Protein AF-A0ABD3V944-F1 (afdb_monomer)

Mean predicted aligned error: 16.64 Å

Solvent-accessible surface area (backbone atoms only — not comparable to full-atom values): 12697 Å² total; per-residue (Å²): 130,60,69,63,45,40,42,60,62,75,60,42,71,74,67,47,89,58,61,65,61,51,53,53,46,64,73,65,48,50,100,77,58,81,69,83,45,58,26,68,63,49,49,52,43,53,53,51,50,50,54,54,48,59,72,56,72,39,71,69,45,43,70,73,41,52,90,48,34,65,61,51,51,50,54,56,56,74,70,28,63,69,61,49,52,46,52,53,72,51,47,86,71,76,90,37,68,71,57,48,54,52,55,50,51,52,49,54,52,50,51,51,56,51,46,54,54,49,51,55,51,53,52,52,53,50,51,51,53,52,52,52,52,52,53,51,52,51,52,50,53,52,49,54,54,50,53,55,52,52,52,52,51,53,53,53,48,56,54,48,56,51,49,52,57,51,55,59,63,67,59,76,79,64,82,88,82,94,75,67,69,67,61,55,57,56,52,55,54,56,56,54,52,56,60,50,58,58,52,54,59,56,50,56,58,52,56,57,57,56,57,61,58,55,60,66,73,78,108

Secondary structure (DSSP, 8-state):
--TTTB--HHHHHHH-S-HHHHHHHHHH--TT--PPPB-HHHHHHHHHHHHHHHHH--HHHHHHHGGGHHHHHHHHHHT-HHHHHHHHHHS---S-HHHHHHHHHHHHHHHHHHHHHHHHHHHHHHHHHHHHHHHHHHHHHHHHHHHHHHHHHHHHHHHHHHHHHHHHHTTSS-----SSHHHHHHHHHHHHHHHHHHHHHHHHHHHHHHHHHHHTT--

Organism: Sinanodonta woodiana (NCBI:txid1069815)

pLDDT: mean 76.9, std 17.62, range [41.31, 96.5]

Foldseek 3Di:
DCPLFFDDLVVCCPDPPDVVVSVVLVVVQPPVSPDTDTHNLNVVLVVVLVVLLVVLLDPVLCVVCPVCSLVVSLVVQLPDPVSVVSLCVSDVPPPDPVVVVVSSVVVSVVSNVVSVVVVVVSVVVVVVVVVVVVVVVVVVVVVVVVVVVVVVVVVVVVVVVVVVVVVVVVPVPDDDDDPPPVVVVVVVVVVVVVVVVVVVVVVVVVVVVVVVVVVVVPD

Structure (mmCIF, N/CA/C/O backbone):
data_AF-A0ABD3V944-F1
#
_entry.id   AF-A0ABD3V944-F1
#
loop_
_atom_site.group_PDB
_atom_site.id
_atom_site.type_symbol
_atom_site.label_atom_id
_atom_site.label_alt_id
_atom_site.label_comp_id
_atom_site.label_asym_id
_atom_site.label_entity_id
_atom_site.label_seq_id
_atom_site.pdbx_PDB_ins_code
_atom_site.Cartn_x
_atom_site.Cartn_y
_atom_site.Cartn_z
_atom_site.occupancy
_atom_site.B_iso_or_equiv
_atom_site.auth_seq_id
_atom_site.auth_comp_id
_atom_site.auth_asym_id
_atom_site.auth_atom_id
_atom_site.pdbx_PDB_model_num
ATOM 1 N N . MET A 1 1 ? 14.482 6.643 -19.918 1.00 55.06 1 MET A N 1
ATOM 2 C CA . MET A 1 1 ? 14.605 6.202 -18.495 1.00 55.06 1 MET A CA 1
ATOM 3 C C . MET A 1 1 ? 13.283 5.657 -17.968 1.00 55.06 1 MET A C 1
ATOM 5 O O . MET A 1 1 ? 13.299 4.629 -17.311 1.00 55.06 1 MET A O 1
ATOM 9 N N . LEU A 1 2 ? 12.153 6.319 -18.248 1.00 62.22 2 LEU A N 1
ATOM 10 C CA . LEU A 1 2 ? 10.817 5.808 -17.911 1.00 62.22 2 LEU A CA 1
ATOM 11 C C . LEU A 1 2 ? 10.268 4.812 -18.945 1.00 62.22 2 LEU A C 1
ATOM 13 O O . LEU A 1 2 ? 9.248 4.190 -18.691 1.00 62.22 2 LEU A O 1
ATOM 17 N N . ASP A 1 3 ? 10.947 4.632 -20.076 1.00 65.25 3 ASP A N 1
ATOM 18 C CA . ASP A 1 3 ? 10.483 3.818 -21.211 1.00 65.25 3 ASP A CA 1
ATOM 19 C C . ASP A 1 3 ? 10.468 2.307 -20.905 1.00 65.25 3 ASP A C 1
ATOM 21 O O . ASP A 1 3 ? 9.811 1.534 -21.589 1.00 65.25 3 ASP A O 1
ATOM 25 N N . THR A 1 4 ? 11.167 1.867 -19.852 1.00 70.88 4 THR A N 1
ATOM 26 C CA . THR A 1 4 ? 11.075 0.492 -19.320 1.00 70.88 4 THR A CA 1
ATOM 27 C C . THR A 1 4 ? 9.914 0.316 -18.335 1.00 70.88 4 THR A C 1
ATOM 29 O O . THR A 1 4 ? 9.448 -0.800 -18.087 1.00 70.88 4 THR A O 1
ATOM 32 N N . LEU A 1 5 ? 9.448 1.424 -17.758 1.00 76.50 5 LEU A N 1
ATOM 33 C CA . LEU A 1 5 ? 8.341 1.496 -16.809 1.00 76.50 5 LEU A CA 1
ATOM 34 C C . LEU A 1 5 ? 7.009 1.666 -17.531 1.00 76.50 5 LEU A C 1
ATOM 36 O O . LEU A 1 5 ? 6.031 1.046 -17.132 1.00 76.50 5 LEU A O 1
ATOM 40 N N . ILE A 1 6 ? 6.983 2.508 -18.561 1.00 82.38 6 ILE A N 1
ATOM 41 C CA . ILE A 1 6 ? 5.808 2.885 -19.341 1.00 82.38 6 ILE A CA 1
ATOM 42 C C . ILE A 1 6 ? 5.865 2.161 -20.679 1.00 82.38 6 ILE A C 1
ATOM 44 O O . ILE A 1 6 ? 6.866 2.246 -21.382 1.00 82.38 6 ILE A O 1
ATOM 48 N N . GLN A 1 7 ? 4.779 1.489 -21.043 1.00 81.50 7 GLN A N 1
ATOM 49 C CA . GLN A 1 7 ? 4.636 0.841 -22.344 1.00 81.50 7 GLN A CA 1
ATOM 50 C C . GLN A 1 7 ? 3.365 1.322 -23.034 1.00 81.50 7 GLN A C 1
ATOM 52 O O . GLN A 1 7 ? 2.404 1.736 -22.380 1.00 81.50 7 GLN A O 1
ATOM 57 N N . HIS A 1 8 ? 3.365 1.295 -24.366 1.00 81.69 8 HIS A N 1
ATOM 58 C CA . HIS A 1 8 ? 2.176 1.637 -25.130 1.00 81.69 8 HIS A CA 1
ATOM 59 C C . HIS A 1 8 ? 1.097 0.565 -24.956 1.00 81.69 8 HIS A C 1
ATOM 61 O O . HIS A 1 8 ? 1.375 -0.632 -24.896 1.00 81.69 8 HIS A O 1
ATOM 67 N N . GLU A 1 9 ? -0.157 1.012 -24.890 1.00 81.25 9 GLU A N 1
ATOM 68 C CA . GLU A 1 9 ? -1.316 0.132 -24.721 1.00 81.25 9 GLU A CA 1
ATOM 69 C C . GLU A 1 9 ? -1.412 -0.909 -25.846 1.00 81.25 9 GLU A C 1
ATOM 71 O O . GLU A 1 9 ? -1.693 -2.071 -25.569 1.00 81.25 9 GLU A O 1
ATOM 76 N N . SER A 1 10 ? -1.123 -0.514 -27.094 1.00 80.06 10 SER A N 1
ATOM 77 C CA . SER A 1 10 ? -1.105 -1.407 -28.262 1.00 80.06 10 SER A CA 1
ATOM 78 C C . SER A 1 10 ? -0.188 -2.605 -28.051 1.00 80.06 10 SER A C 1
ATOM 80 O O . SER A 1 10 ? -0.585 -3.744 -28.282 1.00 80.06 10 SER A O 1
ATOM 82 N N . ASP A 1 11 ? 1.010 -2.341 -27.541 1.00 80.50 11 ASP A N 1
ATOM 83 C CA . ASP A 1 11 ? 2.054 -3.346 -27.388 1.00 80.50 11 ASP A CA 1
ATOM 84 C C . ASP A 1 11 ? 1.678 -4.308 -26.254 1.00 80.50 11 ASP A C 1
ATOM 86 O O . ASP A 1 11 ? 1.836 -5.524 -26.373 1.00 80.50 11 ASP A O 1
ATOM 90 N N . LEU A 1 12 ? 1.095 -3.784 -25.171 1.00 81.94 12 LEU A N 1
ATOM 91 C CA . LEU A 1 12 ? 0.641 -4.572 -24.025 1.00 81.94 12 LEU A CA 1
ATOM 92 C C . LEU A 1 12 ? -0.609 -5.408 -24.319 1.00 81.94 12 LEU A C 1
ATOM 94 O O . LEU A 1 12 ? -0.733 -6.514 -23.795 1.00 81.94 12 LEU A O 1
ATOM 98 N N . ILE A 1 13 ? -1.534 -4.942 -25.163 1.00 81.31 13 ILE A N 1
ATOM 99 C CA . ILE A 1 13 ? -2.709 -5.744 -25.550 1.00 81.31 13 ILE A CA 1
ATOM 100 C C . ILE A 1 13 ? -2.258 -7.081 -26.150 1.00 81.31 13 ILE A C 1
ATOM 102 O O . ILE A 1 13 ? -2.802 -8.138 -25.812 1.00 81.31 13 ILE A O 1
ATOM 106 N N . GLU A 1 14 ? -1.223 -7.048 -26.984 1.00 79.44 14 GLU A N 1
ATOM 107 C CA . GLU A 1 14 ? -0.685 -8.228 -27.650 1.00 79.44 14 GLU A CA 1
ATOM 108 C C . GLU A 1 14 ? 0.206 -9.044 -26.706 1.00 79.44 14 GLU A C 1
ATOM 110 O O . GLU A 1 14 ? 0.012 -10.255 -26.563 1.00 79.44 14 GLU A O 1
ATOM 115 N N . THR A 1 15 ? 1.106 -8.381 -25.977 1.00 83.06 15 THR A N 1
ATOM 116 C CA . THR A 1 15 ? 2.210 -9.049 -25.264 1.00 83.06 15 THR A CA 1
ATOM 117 C C . THR A 1 15 ? 1.998 -9.281 -23.771 1.00 83.06 15 THR A C 1
ATOM 119 O O . THR A 1 15 ? 2.655 -10.162 -23.226 1.00 83.06 15 THR A O 1
ATOM 122 N N . SER A 1 16 ? 1.077 -8.562 -23.116 1.00 86.25 16 SER A N 1
ATOM 123 C CA . SER A 1 16 ? 0.926 -8.635 -21.656 1.00 86.25 16 SER A CA 1
ATOM 124 C C . SER A 1 16 ? 0.481 -10.019 -21.195 1.00 86.25 16 SER A C 1
ATOM 126 O O . SER A 1 16 ? -0.409 -10.634 -21.802 1.00 86.25 16 SER A O 1
ATOM 128 N N . GLU A 1 17 ? 1.073 -10.466 -20.093 1.00 87.81 17 GLU A N 1
ATOM 129 C CA . GLU A 1 17 ? 0.744 -11.711 -19.404 1.00 87.81 17 GLU A CA 1
ATOM 130 C C . GLU A 1 17 ? -0.607 -11.618 -18.663 1.00 87.81 17 GLU A C 1
ATOM 132 O O . GLU A 1 17 ? -1.327 -12.615 -18.560 1.00 87.81 17 GLU A O 1
ATOM 137 N N . ASP A 1 18 ? -1.012 -10.422 -18.206 1.00 84.44 18 ASP A N 1
ATOM 138 C CA . ASP A 1 18 ? -2.272 -10.196 -17.480 1.00 84.44 18 ASP A CA 1
ATOM 139 C C . ASP A 1 18 ? -3.349 -9.551 -18.370 1.00 84.44 18 ASP A C 1
ATOM 141 O O . ASP A 1 18 ? -3.639 -8.349 -18.332 1.00 84.44 18 ASP A O 1
ATOM 145 N N . LYS A 1 19 ? -4.022 -10.397 -19.158 1.00 85.25 19 LYS A N 1
ATOM 146 C CA . LYS A 1 19 ? -5.124 -9.974 -20.042 1.00 85.25 19 LYS A CA 1
ATOM 147 C C . LYS A 1 19 ? -6.330 -9.394 -19.287 1.00 85.25 19 LYS A C 1
ATOM 149 O O . LYS A 1 19 ? -7.092 -8.609 -19.861 1.00 85.25 19 LYS A O 1
ATOM 154 N N . VAL A 1 20 ? -6.521 -9.746 -18.012 1.00 84.62 20 VAL A N 1
ATOM 155 C CA . VAL A 1 20 ? -7.628 -9.222 -17.194 1.00 84.62 20 VAL A CA 1
ATOM 156 C C . VAL A 1 20 ? -7.363 -7.763 -16.836 1.00 84.62 20 VAL A C 1
ATOM 158 O O . VAL A 1 20 ? -8.250 -6.924 -17.006 1.00 84.62 20 VAL A O 1
ATOM 161 N N . SER A 1 21 ? -6.138 -7.450 -16.409 1.00 82.88 21 SER A N 1
ATOM 162 C CA . SER A 1 21 ? -5.699 -6.074 -16.160 1.00 82.88 21 SER A CA 1
ATOM 163 C C . SER A 1 21 ? -5.866 -5.201 -17.410 1.00 82.88 21 SER A C 1
ATOM 165 O O . SER A 1 21 ? -6.463 -4.125 -17.335 1.00 82.88 21 SER A O 1
ATOM 167 N N . MET A 1 22 ? -5.472 -5.709 -18.585 1.00 84.31 22 MET A N 1
ATOM 168 C CA . MET A 1 22 ? -5.635 -4.993 -19.859 1.00 84.31 22 MET A CA 1
ATOM 169 C C . MET A 1 22 ? -7.098 -4.720 -20.220 1.00 84.31 22 MET A C 1
ATOM 171 O O . MET A 1 22 ? -7.436 -3.614 -20.642 1.00 84.31 22 MET A O 1
ATOM 175 N N . THR A 1 23 ? -7.987 -5.688 -19.994 1.00 83.06 23 THR A N 1
ATOM 176 C CA . THR A 1 23 ? -9.431 -5.506 -20.219 1.00 83.06 23 THR A CA 1
ATOM 177 C C . THR A 1 23 ? -9.998 -4.403 -19.318 1.00 83.06 23 THR A C 1
ATOM 179 O O . THR A 1 23 ? -10.820 -3.588 -19.740 1.00 83.06 23 THR A O 1
ATOM 182 N N . GLU A 1 24 ? -9.546 -4.344 -18.066 1.00 83.06 24 GLU A N 1
ATOM 183 C CA . GLU A 1 24 ? -9.985 -3.330 -17.109 1.00 83.06 24 GLU A CA 1
ATOM 184 C C . GLU A 1 24 ? -9.436 -1.936 -17.446 1.00 83.06 24 GLU A C 1
ATOM 186 O O . GLU A 1 24 ? -10.153 -0.946 -17.270 1.00 83.06 24 GLU A O 1
ATOM 191 N N . ILE A 1 25 ? -8.203 -1.853 -17.963 1.00 82.62 25 ILE A N 1
ATOM 192 C CA . ILE A 1 25 ? -7.636 -0.615 -18.511 1.00 82.62 25 ILE A CA 1
ATOM 193 C C . ILE A 1 25 ? -8.497 -0.142 -19.677 1.00 82.62 25 ILE A C 1
ATOM 195 O O . ILE A 1 25 ? -9.020 0.962 -19.589 1.00 82.62 25 ILE A O 1
ATOM 199 N N . GLN A 1 26 ? -8.753 -0.981 -20.686 1.00 80.75 26 GLN A N 1
ATOM 200 C CA . GLN A 1 26 ? -9.607 -0.632 -21.832 1.00 80.75 26 GLN A CA 1
ATOM 201 C C . GLN A 1 26 ? -10.989 -0.131 -21.396 1.00 80.75 26 GLN A C 1
ATOM 203 O O . GLN A 1 26 ? -11.491 0.863 -21.915 1.00 80.75 26 GLN A O 1
ATOM 208 N N . ARG A 1 27 ? -11.596 -0.778 -20.393 1.00 81.69 27 AR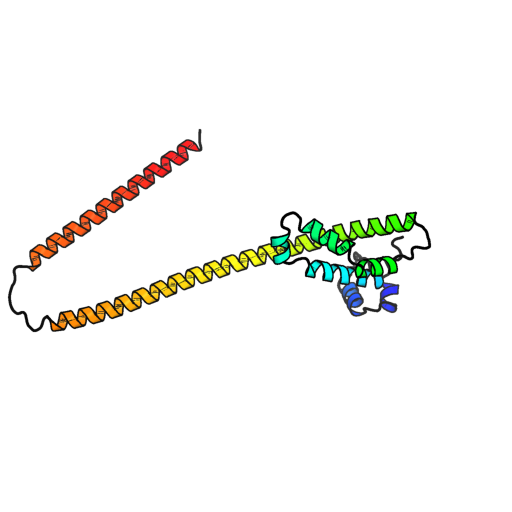G A N 1
ATOM 209 C CA . ARG A 1 27 ? -12.897 -0.368 -19.843 1.00 81.69 27 ARG A CA 1
ATOM 210 C C . ARG A 1 27 ? -12.854 0.999 -19.152 1.00 81.69 27 ARG A C 1
ATOM 212 O O . ARG A 1 27 ? -13.854 1.715 -19.152 1.00 81.69 27 ARG A O 1
ATOM 219 N N . LYS A 1 28 ? -11.741 1.335 -18.495 1.00 82.44 28 LYS A N 1
ATOM 220 C CA . LYS A 1 28 ? -11.558 2.575 -17.717 1.00 82.44 28 LYS A CA 1
ATOM 221 C C . LYS A 1 28 ? -10.883 3.697 -18.504 1.00 82.44 28 LYS A C 1
ATOM 223 O O . LYS A 1 28 ? -10.885 4.840 -18.037 1.00 82.44 28 LYS A O 1
ATOM 228 N N . GLN A 1 29 ? -10.314 3.385 -19.664 1.00 78.94 29 GLN A N 1
ATOM 229 C CA . GLN A 1 29 ? -9.675 4.327 -20.567 1.00 78.94 29 GLN A CA 1
ATOM 230 C C . GLN A 1 29 ? -10.753 5.281 -21.091 1.00 78.94 29 GLN A C 1
ATOM 232 O O . GLN A 1 29 ? -11.591 4.939 -21.922 1.00 78.94 29 GLN A O 1
ATOM 237 N N . ASN A 1 30 ? -10.789 6.497 -20.549 1.00 69.12 30 ASN A N 1
ATOM 238 C CA . ASN A 1 30 ? -11.675 7.534 -21.071 1.00 69.12 30 ASN A CA 1
ATOM 239 C C . ASN A 1 30 ? -11.219 7.951 -22.478 1.00 69.12 30 ASN A C 1
ATOM 241 O O . ASN A 1 30 ? -10.054 7.792 -22.823 1.00 69.12 30 ASN A O 1
ATOM 245 N N . VAL A 1 31 ? -12.092 8.626 -23.235 1.00 69.06 31 VAL A N 1
ATOM 246 C CA . VAL A 1 31 ? -11.820 9.161 -24.594 1.00 69.06 31 VAL A CA 1
ATOM 247 C C . VAL A 1 31 ? -10.530 9.999 -24.688 1.00 69.06 31 VAL A C 1
ATOM 249 O O . VAL A 1 31 ? -9.967 10.167 -25.761 1.00 69.06 31 VAL A O 1
ATOM 252 N N . ARG A 1 32 ? -10.048 10.539 -23.561 1.00 72.44 32 ARG A N 1
ATOM 253 C CA . ARG A 1 32 ? -8.817 11.340 -23.473 1.00 72.44 32 ARG A CA 1
ATOM 254 C C . ARG A 1 32 ? -7.541 10.525 -23.211 1.00 72.44 32 ARG A C 1
ATOM 256 O O . ARG A 1 32 ? -6.497 11.142 -23.043 1.00 72.44 32 ARG A O 1
ATOM 263 N N . SER A 1 33 ? -7.629 9.198 -23.097 1.00 69.50 33 SER A N 1
ATOM 264 C CA . SER A 1 33 ? -6.507 8.290 -22.797 1.00 69.50 33 SER A CA 1
ATOM 265 C C . SER A 1 33 ? -5.647 8.762 -21.620 1.00 69.50 33 SER A C 1
ATOM 267 O O . SER A 1 33 ? -4.426 8.837 -21.693 1.00 69.50 33 SER A O 1
ATOM 269 N N . GLY A 1 34 ? -6.308 9.149 -20.524 1.00 75.00 34 GLY A N 1
ATOM 270 C CA . GLY A 1 34 ? -5.644 9.745 -19.362 1.00 75.00 34 GLY A CA 1
ATOM 271 C C . GLY A 1 34 ? -4.932 8.748 -18.443 1.00 75.00 34 GLY A C 1
ATOM 272 O O . GLY A 1 34 ? -4.316 9.186 -17.473 1.00 75.00 34 GLY A O 1
ATOM 273 N N . LEU A 1 35 ? -5.039 7.438 -18.694 1.00 79.69 35 LEU A N 1
ATOM 274 C CA . LEU A 1 35 ? -4.300 6.427 -17.940 1.00 79.69 35 LEU A CA 1
ATOM 275 C C . LEU A 1 35 ? -3.051 6.026 -18.717 1.00 79.69 35 LEU A C 1
ATOM 277 O O . LEU A 1 35 ? -3.076 5.846 -19.933 1.00 79.69 35 LEU A O 1
ATOM 281 N N . CYS A 1 36 ? -1.962 5.875 -17.978 1.00 81.88 36 CYS A N 1
ATOM 282 C CA . CYS A 1 36 ? -0.701 5.381 -18.495 1.00 81.88 36 CYS A CA 1
ATOM 283 C C . CYS A 1 36 ? -0.613 3.875 -18.233 1.00 81.88 36 CYS A C 1
ATOM 285 O O . CYS A 1 36 ? -0.932 3.431 -17.126 1.00 81.88 36 CYS A O 1
ATOM 287 N N . CYS A 1 37 ? -0.180 3.108 -19.231 1.00 85.00 37 CYS A N 1
ATOM 288 C CA . CYS A 1 37 ? 0.097 1.690 -19.051 1.00 85.00 37 CYS A CA 1
ATOM 289 C C . CYS A 1 37 ? 1.542 1.503 -18.583 1.00 85.00 37 CYS A C 1
ATOM 291 O O . CYS A 1 37 ? 2.447 2.231 -18.996 1.00 85.00 37 CYS A O 1
ATOM 293 N N . VAL A 1 38 ? 1.751 0.525 -17.709 1.00 89.12 38 VAL A N 1
ATOM 294 C CA . VAL A 1 38 ? 3.077 0.168 -17.202 1.00 89.12 38 VAL A CA 1
ATOM 295 C C . VAL A 1 38 ? 3.452 -1.229 -17.666 1.00 89.12 38 VAL A C 1
ATOM 297 O O . VAL A 1 38 ? 2.567 -2.030 -17.954 1.00 89.12 38 VAL A O 1
ATOM 300 N N . SER A 1 39 ? 4.747 -1.527 -17.724 1.00 88.94 39 SER A N 1
ATOM 301 C CA . SER A 1 39 ? 5.216 -2.874 -18.056 1.00 88.94 39 SER A CA 1
ATOM 302 C C . SER A 1 39 ? 4.755 -3.908 -17.022 1.00 88.94 39 SER A C 1
ATOM 304 O O . SER A 1 39 ? 4.606 -3.588 -15.839 1.00 88.94 39 SER A O 1
ATOM 306 N N . ASP A 1 40 ? 4.585 -5.167 -17.438 1.00 88.81 40 ASP A N 1
ATOM 307 C CA . ASP A 1 40 ? 4.141 -6.255 -16.547 1.00 88.81 40 ASP A CA 1
ATOM 308 C C . ASP A 1 40 ? 5.054 -6.400 -15.317 1.00 88.81 40 ASP A C 1
ATOM 310 O O . ASP A 1 40 ? 4.589 -6.556 -14.188 1.00 88.81 40 ASP A O 1
ATOM 314 N N . LYS A 1 41 ? 6.371 -6.231 -15.496 1.00 89.94 41 LYS A N 1
ATOM 315 C CA . LYS A 1 41 ? 7.338 -6.223 -14.385 1.00 89.94 41 LYS A CA 1
ATOM 316 C C . LYS A 1 41 ? 7.034 -5.129 -13.360 1.00 89.94 41 LYS A C 1
ATOM 318 O O . LYS A 1 41 ? 7.060 -5.382 -12.155 1.00 89.94 41 LYS A O 1
ATOM 323 N N . ALA A 1 42 ? 6.737 -3.916 -13.828 1.00 90.81 42 ALA A N 1
ATOM 324 C CA . ALA A 1 42 ? 6.365 -2.809 -12.958 1.00 90.81 42 ALA A CA 1
ATOM 325 C C . ALA A 1 42 ? 5.009 -3.056 -12.287 1.00 90.81 42 ALA A C 1
ATOM 327 O O . ALA A 1 42 ? 4.857 -2.804 -11.092 1.00 90.81 42 ALA A O 1
ATOM 328 N N . PHE A 1 43 ? 4.042 -3.603 -13.023 1.00 91.06 43 PHE A N 1
ATOM 329 C CA . PHE A 1 43 ? 2.747 -3.991 -12.480 1.00 91.06 43 PHE A CA 1
ATOM 330 C C . PHE A 1 43 ? 2.885 -5.003 -11.334 1.00 91.06 43 PHE A C 1
ATOM 332 O O . PHE A 1 43 ? 2.349 -4.772 -10.247 1.00 91.06 43 PHE A O 1
ATOM 339 N N . HIS A 1 44 ? 3.667 -6.069 -11.520 1.00 91.75 44 HIS A N 1
ATOM 340 C CA . HIS A 1 44 ? 3.926 -7.061 -10.476 1.00 91.75 44 HIS A CA 1
ATOM 341 C C . HIS A 1 44 ? 4.637 -6.470 -9.258 1.00 91.75 44 HIS A C 1
ATOM 343 O O . HIS A 1 44 ? 4.257 -6.781 -8.127 1.00 91.75 44 HIS A O 1
ATOM 349 N N . PHE A 1 45 ? 5.594 -5.561 -9.469 1.00 94.25 45 PHE A N 1
ATOM 350 C CA . PHE A 1 45 ? 6.214 -4.815 -8.375 1.00 94.25 45 PHE A CA 1
ATOM 351 C C . PHE A 1 45 ? 5.179 -4.034 -7.554 1.00 94.25 45 PHE A C 1
ATOM 353 O O . PHE A 1 45 ? 5.167 -4.130 -6.326 1.00 94.25 45 PHE A O 1
ATOM 360 N N . PHE A 1 46 ? 4.268 -3.300 -8.204 1.00 94.38 46 PHE A N 1
ATOM 361 C CA . PHE A 1 46 ? 3.222 -2.555 -7.496 1.00 94.38 46 PHE A CA 1
ATOM 362 C C . PHE A 1 46 ? 2.222 -3.467 -6.779 1.00 94.38 46 PHE A C 1
ATOM 364 O O . PHE A 1 46 ? 1.776 -3.131 -5.681 1.00 94.38 46 PHE A O 1
ATOM 371 N N . GLN A 1 47 ? 1.889 -4.624 -7.355 1.00 93.81 47 GLN A N 1
ATOM 372 C CA . GLN A 1 47 ? 1.042 -5.613 -6.687 1.00 93.81 47 GLN A CA 1
ATOM 373 C C . GLN A 1 47 ? 1.699 -6.158 -5.416 1.00 93.81 47 GLN A C 1
ATOM 375 O O . GLN A 1 47 ? 1.036 -6.285 -4.385 1.00 93.81 47 GLN A O 1
ATOM 380 N N . GLU A 1 48 ? 2.989 -6.491 -5.465 1.00 95.69 48 GLU A N 1
ATOM 381 C CA . GLU A 1 48 ? 3.694 -6.997 -4.289 1.00 95.69 48 GLU A CA 1
ATOM 382 C C . GLU A 1 48 ? 3.904 -5.896 -3.242 1.00 95.69 48 GLU A C 1
ATOM 384 O O . GLU A 1 48 ? 3.723 -6.139 -2.047 1.00 95.69 48 GLU A O 1
ATOM 389 N N . LEU A 1 49 ? 4.176 -4.661 -3.678 1.00 96.44 49 LEU A N 1
ATOM 390 C CA . LEU A 1 49 ? 4.258 -3.493 -2.802 1.00 96.44 49 LEU A CA 1
ATOM 391 C C . LEU A 1 49 ? 2.949 -3.286 -2.023 1.00 96.44 49 LEU A C 1
ATOM 393 O O . LEU A 1 49 ? 2.989 -3.155 -0.798 1.00 96.44 49 LEU A O 1
ATOM 397 N N . ASP A 1 50 ? 1.795 -3.322 -2.699 1.00 95.75 50 ASP A N 1
ATOM 398 C CA . ASP A 1 50 ? 0.475 -3.203 -2.057 1.00 95.75 50 ASP A CA 1
ATOM 399 C C . ASP A 1 50 ? 0.239 -4.330 -1.041 1.00 95.75 50 ASP A C 1
ATOM 401 O O . ASP A 1 50 ? -0.176 -4.080 0.093 1.00 95.75 50 ASP A O 1
ATOM 405 N N . LYS A 1 51 ? 0.570 -5.580 -1.393 1.00 95.69 51 LYS A N 1
ATOM 406 C CA . LYS A 1 51 ? 0.447 -6.717 -0.465 1.00 95.69 51 LYS A CA 1
ATOM 407 C C . LYS A 1 51 ? 1.298 -6.530 0.788 1.00 95.69 51 LYS A C 1
ATOM 409 O O . LYS A 1 51 ? 0.819 -6.810 1.890 1.00 95.69 51 LYS A O 1
ATOM 414 N N . VAL A 1 52 ? 2.549 -6.093 0.642 1.00 96.50 52 VAL A N 1
ATOM 415 C CA . VAL A 1 52 ? 3.452 -5.852 1.777 1.00 96.50 52 VAL A CA 1
ATOM 416 C C . VAL A 1 52 ? 2.917 -4.718 2.647 1.00 96.50 52 VAL A C 1
ATOM 418 O O . VAL A 1 52 ? 2.820 -4.893 3.862 1.00 96.50 52 VAL A O 1
ATOM 421 N N . ILE A 1 53 ? 2.495 -3.602 2.046 1.00 96.06 53 ILE A N 1
ATOM 422 C CA . ILE A 1 53 ? 1.915 -2.469 2.777 1.00 96.06 53 ILE A CA 1
ATOM 423 C C . ILE A 1 53 ? 0.693 -2.916 3.578 1.00 96.06 53 ILE A C 1
ATOM 425 O O . ILE A 1 53 ? 0.658 -2.718 4.790 1.00 96.06 53 ILE A O 1
ATOM 429 N N . ARG A 1 54 ? -0.272 -3.602 2.957 1.00 94.19 54 ARG A N 1
ATOM 430 C CA . ARG A 1 54 ? -1.500 -4.043 3.642 1.00 94.19 54 ARG A CA 1
ATOM 431 C C . ARG A 1 54 ? -1.247 -5.021 4.785 1.00 94.19 54 ARG A C 1
ATOM 433 O O . ARG A 1 54 ? -1.983 -5.008 5.767 1.00 94.19 54 ARG A O 1
ATOM 440 N N . LYS A 1 55 ? -0.214 -5.864 4.683 1.00 95.81 55 LYS A N 1
ATOM 441 C CA . LYS A 1 55 ? 0.207 -6.751 5.783 1.00 95.81 55 LYS A CA 1
ATOM 442 C C . LYS A 1 55 ? 0.786 -5.976 6.968 1.00 95.81 55 LYS A C 1
ATOM 444 O O . LYS A 1 55 ? 0.712 -6.458 8.096 1.00 95.81 55 LYS A O 1
ATOM 449 N N . LEU A 1 56 ? 1.375 -4.807 6.723 1.00 95.94 56 LEU A N 1
ATOM 450 C CA . LEU A 1 56 ? 1.955 -3.949 7.754 1.00 95.94 56 LEU A CA 1
ATOM 451 C C . LEU A 1 56 ? 0.942 -2.936 8.308 1.00 95.94 56 LEU A C 1
ATOM 453 O O . LEU A 1 56 ? 1.031 -2.579 9.485 1.00 95.94 56 LEU A O 1
ATOM 457 N N . GLU A 1 57 ? -0.034 -2.515 7.501 1.00 95.12 57 GLU A N 1
ATOM 458 C CA . GLU A 1 57 ? -1.109 -1.591 7.870 1.00 95.12 57 GLU A CA 1
ATOM 459 C C . GLU A 1 57 ? -2.183 -2.266 8.740 1.00 95.12 57 GLU A C 1
ATOM 461 O O . GLU A 1 57 ? -3.336 -2.457 8.352 1.00 95.12 57 GLU A O 1
ATOM 466 N N . THR A 1 58 ? -1.796 -2.633 9.961 1.00 94.38 58 THR A N 1
ATOM 467 C CA . THR A 1 58 ? -2.656 -3.305 10.942 1.00 94.38 58 THR A CA 1
ATOM 468 C C . THR A 1 58 ? -2.894 -2.437 12.173 1.00 94.38 58 THR A C 1
ATOM 470 O O . THR A 1 58 ? -2.105 -1.551 12.503 1.00 94.38 58 THR A O 1
ATOM 473 N N . VAL A 1 59 ? -3.995 -2.687 12.886 1.00 91.75 59 VAL A N 1
ATOM 474 C CA . VAL A 1 59 ? -4.324 -1.945 14.117 1.00 91.75 59 VAL A CA 1
ATOM 475 C C . VAL A 1 59 ? -3.285 -2.216 15.203 1.00 91.75 59 VAL A C 1
ATOM 477 O O . VAL A 1 59 ? -2.930 -1.324 15.968 1.00 91.75 59 VAL A O 1
ATOM 480 N N . GLU A 1 60 ? -2.778 -3.441 15.244 1.00 94.44 60 GLU A N 1
ATOM 481 C CA . GLU A 1 60 ? -1.738 -3.903 16.149 1.00 94.44 60 GLU A CA 1
ATOM 482 C C . GLU A 1 60 ? -0.458 -3.084 15.951 1.00 94.44 60 GLU A C 1
ATOM 484 O O . GLU A 1 60 ? 0.071 -2.530 16.914 1.00 94.44 60 GLU A O 1
ATOM 489 N N . ASN A 1 61 ? -0.020 -2.912 14.701 1.00 95.44 61 ASN A N 1
ATOM 490 C CA . ASN A 1 61 ? 1.167 -2.121 14.384 1.00 95.44 61 ASN A CA 1
ATOM 491 C C . ASN A 1 61 ? 0.948 -0.623 14.641 1.00 95.44 61 ASN A C 1
ATOM 493 O O . ASN A 1 61 ? 1.851 0.045 15.142 1.00 95.44 61 ASN A O 1
ATOM 497 N N . VAL A 1 62 ? -0.249 -0.085 14.375 1.00 93.44 62 VAL A N 1
ATOM 498 C CA . VAL A 1 62 ? -0.583 1.305 14.742 1.00 93.44 62 VAL A CA 1
ATOM 499 C C . VAL A 1 62 ? -0.449 1.518 16.249 1.00 93.44 62 VAL A C 1
ATOM 501 O O . VAL A 1 62 ? 0.120 2.518 16.679 1.00 93.44 62 VAL A O 1
ATOM 504 N N . ASN A 1 63 ? -0.953 0.583 17.054 1.00 92.81 63 ASN A N 1
ATOM 505 C CA . ASN A 1 63 ? -0.878 0.673 18.510 1.00 92.81 63 ASN A CA 1
ATOM 506 C C . ASN A 1 63 ? 0.559 0.521 19.028 1.00 92.81 63 ASN A C 1
ATOM 508 O O . ASN A 1 63 ? 0.918 1.176 20.003 1.00 92.81 63 ASN A O 1
ATOM 512 N N . LEU A 1 64 ? 1.369 -0.323 18.381 1.00 96.31 64 LEU A N 1
ATOM 513 C CA . LEU A 1 64 ? 2.751 -0.583 18.779 1.00 96.31 64 LEU A CA 1
ATOM 514 C C . LEU A 1 64 ? 3.695 0.576 18.428 1.00 96.31 64 LEU A C 1
ATOM 516 O O . LEU A 1 64 ? 4.495 0.990 19.261 1.00 96.31 64 LEU A O 1
ATOM 520 N N . TYR A 1 65 ? 3.604 1.103 17.204 1.00 95.00 65 TYR A N 1
ATOM 521 C CA . TYR A 1 65 ? 4.552 2.095 16.682 1.00 95.00 65 TYR A CA 1
ATOM 522 C C . TYR A 1 65 ? 4.048 3.540 16.777 1.00 95.00 65 TYR A C 1
ATOM 524 O O . TYR A 1 65 ? 4.848 4.476 16.740 1.00 95.00 65 TYR A O 1
ATOM 532 N N . GLY A 1 66 ? 2.736 3.753 16.917 1.00 91.81 66 GLY A N 1
ATOM 533 C CA . GLY A 1 66 ? 2.136 5.066 17.142 1.00 91.81 66 GLY A CA 1
ATOM 534 C C . GLY A 1 66 ? 2.587 6.118 16.125 1.00 91.81 66 GLY A C 1
ATOM 535 O O . GLY A 1 66 ? 2.250 6.050 14.945 1.00 91.81 66 GLY A O 1
ATOM 536 N N . LYS A 1 67 ? 3.355 7.112 16.591 1.00 92.25 67 LYS A N 1
ATOM 537 C CA . LYS A 1 67 ? 3.872 8.205 15.748 1.00 92.25 67 LYS A CA 1
ATOM 538 C C . LYS A 1 67 ? 4.911 7.737 14.723 1.00 92.25 67 LYS A C 1
ATOM 540 O O . LYS A 1 67 ? 4.983 8.323 13.652 1.00 92.25 67 LYS A O 1
ATOM 545 N N . SER A 1 68 ? 5.658 6.677 15.025 1.00 94.75 68 SER A N 1
ATOM 546 C CA . SER A 1 68 ? 6.702 6.111 14.158 1.00 94.75 68 SER A CA 1
ATOM 547 C C . SER A 1 68 ? 6.170 5.036 13.207 1.00 94.75 68 SER A C 1
ATOM 549 O O . SER A 1 68 ? 6.943 4.319 12.580 1.00 94.75 68 SER A O 1
ATOM 551 N N . PHE A 1 69 ? 4.848 4.890 13.097 1.00 93.19 69 PHE A N 1
ATOM 552 C CA . PHE A 1 69 ? 4.214 3.875 12.257 1.00 93.19 69 PHE A CA 1
ATOM 553 C C . PHE A 1 69 ? 4.581 4.012 10.771 1.00 93.19 69 PHE A C 1
ATOM 555 O O . PHE A 1 69 ? 4.858 3.012 10.113 1.00 93.19 69 PHE A O 1
ATOM 562 N N . TYR A 1 70 ? 4.644 5.243 10.259 1.00 93.00 70 TYR A N 1
ATOM 563 C CA . TYR A 1 70 ? 5.028 5.505 8.870 1.00 93.00 70 TYR A CA 1
ATOM 564 C C . TYR A 1 70 ? 6.486 5.107 8.593 1.00 93.00 70 TYR A C 1
ATOM 566 O O . TYR A 1 70 ? 6.770 4.401 7.624 1.00 93.00 70 TYR A O 1
ATOM 574 N N . ASP A 1 71 ? 7.401 5.501 9.481 1.00 94.25 71 ASP A N 1
ATOM 575 C CA . ASP A 1 71 ? 8.829 5.186 9.365 1.00 94.25 71 ASP A CA 1
ATOM 576 C C . ASP A 1 71 ? 9.075 3.679 9.488 1.00 94.25 71 ASP A C 1
ATOM 578 O O . ASP A 1 71 ? 9.893 3.114 8.760 1.00 94.25 71 ASP A O 1
ATOM 582 N N . PHE A 1 72 ? 8.318 3.007 10.363 1.00 95.50 72 PHE A N 1
ATOM 583 C CA . PHE A 1 72 ? 8.325 1.554 10.495 1.00 95.50 72 PHE A CA 1
ATOM 584 C C . PHE A 1 72 ? 7.958 0.870 9.174 1.00 95.50 72 PHE A C 1
ATOM 586 O O . PHE A 1 72 ? 8.712 0.013 8.709 1.00 95.50 72 PHE A O 1
ATOM 593 N N . ILE A 1 73 ? 6.838 1.251 8.548 1.00 95.94 73 ILE A N 1
ATOM 594 C CA . ILE A 1 73 ? 6.408 0.640 7.283 1.00 95.94 73 ILE A CA 1
ATOM 595 C C . ILE A 1 73 ? 7.431 0.919 6.182 1.00 95.94 73 ILE A C 1
ATOM 597 O O . ILE A 1 73 ? 7.847 -0.009 5.489 1.00 95.94 73 ILE A O 1
ATOM 601 N N . THR A 1 74 ? 7.884 2.168 6.064 1.00 95.12 74 THR A N 1
ATOM 602 C CA . THR A 1 74 ? 8.879 2.574 5.063 1.00 95.12 74 THR A CA 1
ATOM 603 C C . THR A 1 74 ? 10.146 1.731 5.190 1.00 95.12 74 THR A C 1
ATOM 605 O O . THR A 1 74 ? 10.578 1.108 4.222 1.00 95.12 74 THR A O 1
ATOM 608 N N . SER A 1 75 ? 10.684 1.611 6.405 1.00 95.06 75 SER A N 1
ATOM 609 C CA . SER A 1 75 ? 11.885 0.814 6.677 1.00 95.06 75 SER A CA 1
ATOM 610 C C . SER A 1 75 ? 11.689 -0.660 6.317 1.00 95.06 75 SER A C 1
ATOM 612 O O . SER A 1 75 ? 12.567 -1.278 5.720 1.00 95.06 75 SER A O 1
ATOM 614 N N . ARG A 1 76 ? 10.523 -1.240 6.630 1.00 95.81 76 ARG A N 1
ATOM 615 C CA . ARG A 1 76 ? 10.211 -2.637 6.288 1.00 95.81 76 ARG A CA 1
ATOM 616 C C . ARG A 1 76 ? 10.094 -2.879 4.787 1.00 95.81 76 ARG A C 1
ATOM 618 O O . ARG A 1 76 ? 10.454 -3.962 4.341 1.00 95.81 76 ARG A O 1
ATOM 625 N N . ILE A 1 77 ? 9.615 -1.901 4.023 1.00 95.94 77 ILE A N 1
ATOM 626 C CA . ILE A 1 77 ? 9.521 -1.992 2.561 1.00 95.94 77 ILE A CA 1
ATOM 627 C C . ILE A 1 77 ? 10.902 -1.861 1.916 1.00 95.94 77 ILE A C 1
ATOM 629 O O . ILE A 1 77 ? 11.230 -2.640 1.025 1.00 95.94 77 ILE A O 1
ATOM 633 N N . LEU A 1 78 ? 11.722 -0.907 2.364 1.00 93.81 78 LEU A N 1
ATOM 634 C CA . LEU A 1 78 ? 13.060 -0.687 1.802 1.00 93.81 78 LEU A CA 1
ATOM 635 C C . LEU A 1 78 ? 14.013 -1.858 2.094 1.00 93.81 78 LEU A C 1
ATOM 637 O O . LEU A 1 78 ? 14.823 -2.227 1.246 1.00 93.81 78 LEU A O 1
ATOM 641 N N . LEU A 1 79 ? 13.855 -2.507 3.250 1.00 95.12 79 LEU A N 1
ATOM 642 C CA . LEU A 1 79 ? 14.601 -3.715 3.619 1.00 95.12 79 LEU A CA 1
ATOM 643 C C . LEU A 1 79 ? 14.018 -5.011 3.025 1.00 95.12 79 LEU A C 1
ATOM 645 O O . LEU A 1 79 ? 14.535 -6.091 3.297 1.00 95.12 79 LEU A O 1
ATOM 649 N N . ASN A 1 80 ? 12.936 -4.945 2.243 1.00 96.19 80 ASN A N 1
ATOM 650 C CA . ASN A 1 80 ? 12.324 -6.135 1.661 1.00 96.19 80 ASN A CA 1
ATOM 651 C C . ASN A 1 80 ? 13.118 -6.616 0.435 1.00 96.19 80 ASN A C 1
ATOM 653 O O . ASN A 1 80 ? 13.081 -5.997 -0.630 1.00 96.19 80 ASN A O 1
ATOM 657 N N . GLU A 1 81 ? 13.803 -7.750 0.584 1.00 93.56 81 GLU A N 1
ATOM 658 C CA . GLU A 1 81 ? 14.644 -8.352 -0.458 1.00 93.56 81 GLU A CA 1
ATOM 659 C C . GLU A 1 81 ? 13.874 -8.684 -1.741 1.00 93.56 81 GLU A C 1
ATOM 661 O O . GLU A 1 81 ? 14.356 -8.385 -2.830 1.00 93.56 81 GLU A O 1
ATOM 666 N N . ALA A 1 82 ? 12.654 -9.218 -1.635 1.00 93.19 82 ALA A N 1
ATOM 667 C CA . ALA A 1 82 ? 11.845 -9.565 -2.804 1.00 93.19 82 ALA A CA 1
ATOM 668 C C . ALA A 1 82 ? 11.465 -8.318 -3.622 1.00 93.19 82 ALA A C 1
ATOM 670 O O . ALA A 1 82 ? 11.593 -8.311 -4.846 1.00 93.19 82 ALA A O 1
ATOM 671 N N . LEU A 1 83 ? 11.071 -7.229 -2.953 1.00 94.31 83 LEU A N 1
ATOM 672 C CA . LEU A 1 83 ? 10.797 -5.948 -3.615 1.00 94.31 83 LEU A CA 1
ATOM 673 C C . LEU A 1 83 ? 12.067 -5.296 -4.170 1.00 94.31 83 LEU A C 1
ATOM 675 O O . LEU A 1 83 ? 12.002 -4.573 -5.162 1.00 94.31 83 LEU A O 1
ATOM 679 N N . ASN A 1 84 ? 13.222 -5.487 -3.527 1.00 91.88 84 ASN A N 1
ATOM 680 C CA . ASN A 1 84 ? 14.513 -5.047 -4.063 1.00 91.88 84 ASN A CA 1
ATOM 681 C C . ASN A 1 84 ? 14.838 -5.798 -5.358 1.00 91.88 84 ASN A C 1
ATOM 683 O O . ASN A 1 84 ? 15.123 -5.164 -6.369 1.00 91.88 84 ASN A O 1
ATOM 687 N N . GLN A 1 85 ? 14.690 -7.120 -5.357 1.00 90.81 85 GLN A N 1
ATOM 688 C CA . GLN A 1 85 ? 14.955 -7.956 -6.521 1.00 90.81 85 GLN A CA 1
ATOM 689 C C . GLN A 1 85 ? 14.022 -7.634 -7.696 1.00 90.81 85 GLN A C 1
ATOM 691 O O . GLN A 1 85 ? 14.498 -7.457 -8.815 1.00 90.81 85 GLN A O 1
ATOM 696 N N . GLN A 1 86 ? 12.712 -7.504 -7.458 1.00 91.69 86 GLN A N 1
ATOM 697 C CA . GLN A 1 86 ? 11.754 -7.123 -8.505 1.00 91.69 86 GLN A CA 1
ATOM 698 C C . GLN A 1 86 ? 12.061 -5.738 -9.080 1.00 91.69 86 GLN A C 1
ATOM 700 O O . GLN A 1 86 ? 12.011 -5.548 -10.292 1.00 91.69 86 GLN A O 1
ATOM 705 N N . TRP A 1 87 ? 12.434 -4.778 -8.229 1.00 91.38 87 TRP A N 1
ATOM 706 C CA . TRP A 1 87 ? 12.816 -3.442 -8.681 1.00 91.38 87 TRP A CA 1
ATOM 707 C C . TRP A 1 87 ? 14.047 -3.472 -9.594 1.00 91.38 87 TRP A C 1
ATOM 709 O O . TRP A 1 87 ? 14.033 -2.882 -10.674 1.00 91.38 87 TRP A O 1
ATOM 719 N N . SER A 1 88 ? 15.080 -4.226 -9.215 1.00 87.75 88 SER A N 1
ATOM 720 C CA . SER A 1 88 ? 16.278 -4.419 -10.040 1.00 87.75 88 SER A CA 1
ATOM 721 C C . SER A 1 88 ? 15.990 -5.123 -11.371 1.00 87.75 88 SER A C 1
ATOM 723 O O . SER A 1 88 ? 16.734 -4.943 -12.323 1.00 87.75 88 SER A O 1
ATOM 725 N N . GLN A 1 89 ? 14.912 -5.902 -11.486 1.00 87.56 89 GLN A N 1
ATOM 726 C CA . GLN A 1 89 ? 14.525 -6.539 -12.754 1.00 87.56 89 GLN A CA 1
ATOM 727 C C . GLN A 1 89 ? 13.820 -5.588 -13.734 1.00 87.56 89 GLN A C 1
ATOM 729 O O . GLN A 1 89 ? 13.737 -5.902 -14.929 1.00 87.56 89 GLN A O 1
ATOM 734 N N . ILE A 1 90 ? 13.288 -4.460 -13.243 1.00 88.38 90 ILE A N 1
ATOM 735 C CA . ILE A 1 90 ? 12.655 -3.413 -14.063 1.00 88.38 90 ILE A CA 1
ATOM 736 C C . ILE A 1 90 ? 13.722 -2.558 -14.757 1.00 88.38 90 ILE A C 1
ATOM 738 O O . ILE A 1 90 ? 13.537 -2.149 -15.903 1.00 88.38 90 ILE A O 1
ATOM 742 N N . PHE A 1 91 ? 14.843 -2.305 -14.079 1.00 82.88 91 PHE A N 1
ATOM 743 C CA . PHE A 1 91 ? 15.933 -1.483 -14.593 1.00 82.88 91 PHE A CA 1
ATOM 744 C C . PHE A 1 91 ? 17.182 -2.325 -14.794 1.00 82.88 91 PHE A C 1
ATOM 746 O O . PHE A 1 91 ? 17.815 -2.741 -13.830 1.00 82.88 91 PHE A O 1
ATOM 753 N N . THR A 1 92 ? 17.586 -2.519 -16.046 1.00 70.31 92 THR A N 1
ATOM 754 C CA . THR A 1 92 ? 18.890 -3.106 -16.351 1.00 70.31 92 THR A CA 1
ATOM 755 C C . THR A 1 92 ? 19.964 -2.083 -15.985 1.00 70.31 92 THR A C 1
ATOM 757 O O . THR A 1 92 ? 20.210 -1.127 -16.716 1.00 70.31 92 THR A O 1
ATOM 760 N N . THR A 1 93 ? 20.559 -2.221 -14.804 1.00 63.00 93 THR A N 1
ATOM 761 C CA . THR A 1 93 ? 21.708 -1.415 -14.388 1.00 63.00 93 THR A CA 1
ATOM 762 C C . THR A 1 93 ? 22.953 -1.979 -15.062 1.00 63.00 93 THR A C 1
ATOM 764 O O . THR A 1 93 ? 23.666 -2.779 -14.467 1.00 63.00 93 THR A O 1
ATOM 767 N N . GLU A 1 94 ? 23.187 -1.625 -16.324 1.00 59.34 94 GLU A N 1
ATOM 768 C CA . GLU A 1 94 ? 24.465 -1.900 -16.988 1.00 59.34 94 GLU A CA 1
ATOM 769 C C . GLU A 1 94 ? 25.560 -1.085 -16.285 1.00 59.34 94 GLU A C 1
ATOM 771 O O . GLU A 1 94 ? 25.654 0.115 -16.523 1.00 59.34 94 GLU A O 1
ATOM 776 N N . ASP A 1 95 ? 26.286 -1.709 -15.345 1.00 60.66 95 ASP A N 1
ATOM 777 C CA . ASP A 1 95 ? 27.539 -1.299 -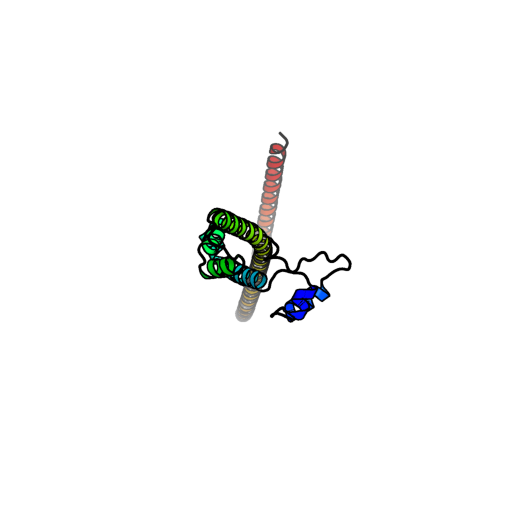14.668 1.00 60.66 95 ASP A CA 1
ATOM 778 C C . ASP A 1 95 ? 27.770 0.203 -14.397 1.00 60.66 95 ASP A C 1
ATOM 780 O O . ASP A 1 95 ? 28.899 0.686 -14.3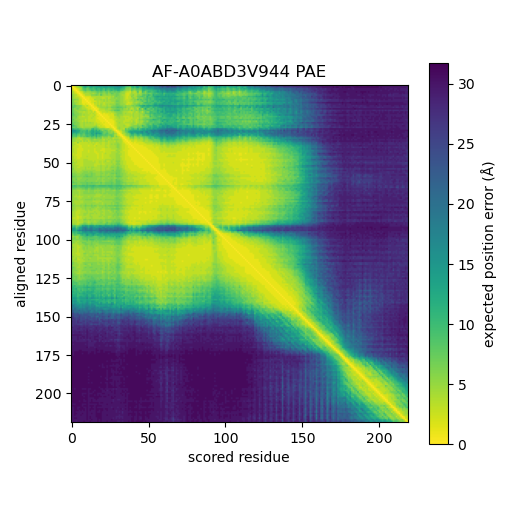10 1.00 60.66 95 ASP A O 1
ATOM 784 N N . ASN A 1 96 ? 26.699 0.973 -14.230 1.00 77.88 96 ASN A N 1
ATOM 785 C CA . ASN A 1 96 ? 26.751 2.409 -14.030 1.00 77.88 96 ASN A CA 1
ATOM 786 C C . ASN A 1 96 ? 26.272 2.727 -12.614 1.00 77.88 96 ASN A C 1
ATOM 788 O O . ASN A 1 96 ? 25.075 2.793 -12.326 1.00 77.88 96 ASN A O 1
ATOM 792 N N . GLU A 1 97 ? 27.234 2.935 -11.718 1.00 78.50 97 GLU A N 1
ATOM 793 C CA . GLU A 1 97 ? 26.990 3.243 -10.308 1.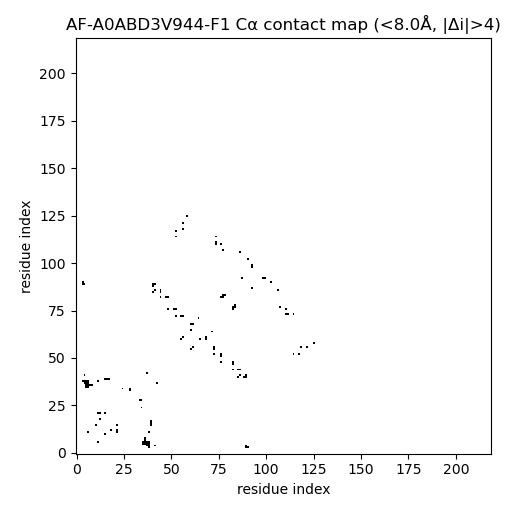00 78.50 97 GLU A CA 1
ATOM 794 C C . GLU A 1 97 ? 26.135 4.510 -10.133 1.00 78.50 97 GLU A C 1
ATOM 796 O O . GLU A 1 97 ? 25.222 4.549 -9.306 1.00 78.50 97 GLU A O 1
ATOM 801 N N . TYR A 1 98 ? 26.347 5.525 -10.977 1.00 78.19 98 TYR A N 1
ATOM 802 C CA . TYR A 1 98 ? 25.547 6.750 -10.962 1.00 78.19 98 TYR A CA 1
ATOM 803 C C . TYR A 1 98 ? 24.081 6.472 -11.321 1.00 78.19 98 TYR A C 1
ATOM 805 O O . TYR A 1 98 ? 23.164 7.012 -10.698 1.00 78.19 98 TYR A O 1
ATOM 813 N N . PHE A 1 99 ? 23.846 5.588 -12.292 1.00 79.81 99 PHE A N 1
ATOM 814 C CA . PHE A 1 99 ? 22.504 5.147 -12.661 1.00 79.81 99 PHE A CA 1
ATOM 815 C C . PHE A 1 99 ? 21.834 4.357 -11.527 1.00 79.81 99 PHE A C 1
ATOM 817 O O . PHE A 1 99 ? 20.676 4.625 -11.202 1.00 79.81 99 PHE A O 1
ATOM 824 N N . ALA A 1 100 ? 22.567 3.462 -10.859 1.00 82.00 100 ALA A N 1
ATOM 825 C CA . ALA A 1 100 ? 22.054 2.694 -9.725 1.00 82.00 100 ALA A CA 1
ATOM 826 C C . ALA A 1 100 ? 21.587 3.596 -8.564 1.00 82.00 100 ALA A C 1
ATOM 828 O O . ALA A 1 100 ? 20.514 3.369 -7.999 1.00 82.00 100 ALA A O 1
ATOM 829 N N . VAL A 1 101 ? 22.329 4.667 -8.253 1.00 86.31 101 VAL A N 1
ATOM 830 C CA . VAL A 1 101 ? 21.944 5.642 -7.214 1.00 86.31 101 VAL A CA 1
ATOM 831 C C . VAL A 1 101 ? 20.621 6.337 -7.548 1.00 86.31 101 VAL A C 1
ATOM 833 O O . VAL A 1 101 ? 19.767 6.492 -6.672 1.00 86.31 101 VAL A O 1
ATOM 836 N N . HIS A 1 102 ? 20.416 6.749 -8.800 1.00 87.06 102 HIS A N 1
ATOM 837 C CA . HIS A 1 102 ? 19.163 7.396 -9.214 1.00 87.06 102 HIS A CA 1
ATOM 838 C C . HIS A 1 102 ? 17.980 6.433 -9.219 1.00 87.06 102 HIS A C 1
ATOM 840 O O . HIS A 1 102 ? 16.899 6.796 -8.763 1.00 87.06 102 HIS A O 1
ATOM 846 N N . VAL A 1 103 ? 18.188 5.193 -9.664 1.00 87.19 103 VAL A N 1
ATOM 847 C CA . VAL A 1 103 ? 17.166 4.137 -9.627 1.00 87.19 103 VAL A CA 1
ATOM 848 C C . VAL A 1 103 ? 16.769 3.800 -8.186 1.00 87.19 103 VAL A C 1
ATOM 850 O O . VAL A 1 103 ? 15.587 3.588 -7.908 1.00 87.19 103 VAL A O 1
ATOM 853 N N . HIS A 1 104 ? 17.722 3.800 -7.251 1.00 87.81 104 HIS A N 1
ATOM 854 C CA . HIS A 1 104 ? 17.433 3.622 -5.828 1.00 87.81 104 HIS A CA 1
ATOM 855 C C . HIS A 1 104 ? 16.610 4.787 -5.261 1.00 87.81 104 HIS A C 1
ATOM 857 O O . HIS A 1 104 ? 15.576 4.562 -4.636 1.00 87.81 104 HIS A O 1
ATOM 863 N N . LYS A 1 105 ? 17.009 6.036 -5.531 1.00 90.75 105 LYS A N 1
ATOM 864 C CA . LYS A 1 105 ? 16.248 7.224 -5.101 1.00 90.75 105 LYS A CA 1
ATOM 865 C C . LYS A 1 105 ? 14.830 7.236 -5.671 1.00 90.75 105 LYS A C 1
ATOM 867 O O . LYS A 1 105 ? 13.877 7.518 -4.951 1.00 90.75 105 LYS A O 1
ATOM 872 N N . LEU A 1 106 ? 14.675 6.863 -6.942 1.00 90.50 106 LEU A N 1
ATOM 873 C CA . LEU A 1 106 ? 13.365 6.740 -7.577 1.00 90.50 106 LEU A CA 1
ATOM 874 C C . LEU A 1 106 ? 12.481 5.721 -6.843 1.00 90.50 106 LEU A C 1
ATOM 876 O O . LEU A 1 106 ? 11.295 5.978 -6.631 1.00 90.50 106 LEU A O 1
ATOM 880 N N . LYS A 1 107 ? 13.053 4.593 -6.405 1.00 91.56 107 LYS A N 1
ATOM 881 C CA . LYS A 1 107 ? 12.332 3.613 -5.58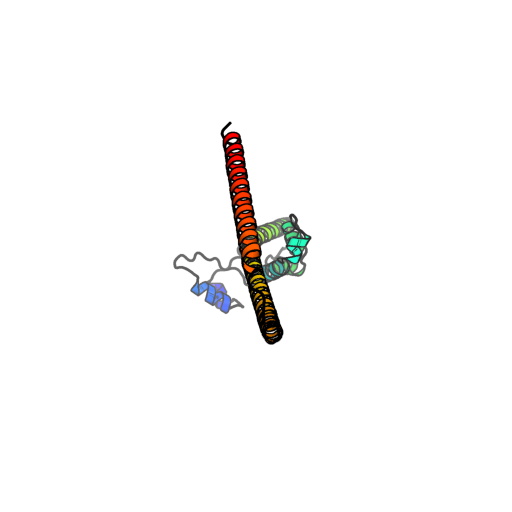7 1.00 91.56 107 LYS A CA 1
ATOM 882 C C . LYS A 1 107 ? 11.838 4.224 -4.282 1.00 91.56 107 LYS A C 1
ATOM 884 O O . LYS A 1 107 ? 10.670 4.053 -3.941 1.00 91.56 107 LYS A O 1
ATOM 889 N N . GLU A 1 108 ? 12.711 4.916 -3.553 1.00 93.88 108 GLU A N 1
ATOM 890 C CA . GLU A 1 108 ? 12.360 5.557 -2.281 1.00 93.88 108 GLU A CA 1
ATOM 891 C C . GLU A 1 108 ? 11.221 6.567 -2.461 1.00 93.88 108 GLU A C 1
ATOM 893 O O . GLU A 1 108 ? 10.257 6.568 -1.690 1.00 93.88 108 GLU A O 1
ATOM 898 N N . GLU A 1 109 ? 11.275 7.377 -3.521 1.00 94.25 109 GLU A N 1
ATOM 899 C CA . GLU A 1 109 ? 10.216 8.331 -3.849 1.00 94.25 109 GLU A CA 1
ATOM 900 C C . GLU A 1 109 ? 8.887 7.647 -4.182 1.00 94.25 109 GLU A C 1
ATOM 902 O O . GLU A 1 109 ? 7.833 8.074 -3.699 1.00 94.25 109 GLU A O 1
ATOM 907 N N . ILE A 1 110 ? 8.918 6.578 -4.982 1.00 92.75 110 ILE A N 1
ATOM 908 C CA . ILE A 1 110 ? 7.723 5.804 -5.337 1.00 92.75 110 ILE A CA 1
ATOM 909 C C . ILE A 1 110 ? 7.109 5.170 -4.094 1.00 92.75 110 ILE A C 1
ATOM 911 O O . ILE A 1 110 ? 5.906 5.316 -3.873 1.00 92.75 110 ILE A O 1
ATOM 915 N N . VAL A 1 111 ? 7.921 4.515 -3.260 1.00 94.69 111 VAL A N 1
ATOM 916 C CA . VAL A 1 111 ? 7.469 3.907 -2.002 1.00 94.69 111 VAL A CA 1
ATOM 917 C C . VAL A 1 111 ? 6.834 4.963 -1.105 1.00 94.69 111 VAL A C 1
ATOM 919 O O . VAL A 1 111 ? 5.733 4.748 -0.606 1.00 94.69 111 VAL A O 1
ATOM 922 N N . SER A 1 112 ? 7.471 6.126 -0.955 1.00 94.25 112 SER A N 1
ATOM 923 C CA . SER A 1 112 ? 6.954 7.226 -0.137 1.00 94.25 112 SER A CA 1
ATOM 924 C C . SER A 1 112 ? 5.597 7.736 -0.642 1.00 94.25 112 SER A C 1
ATOM 926 O O . SER A 1 112 ? 4.629 7.825 0.117 1.00 94.25 112 SER A O 1
ATOM 928 N N . LYS A 1 113 ? 5.469 8.005 -1.950 1.00 94.94 113 LYS A N 1
ATOM 929 C CA . LYS A 1 113 ? 4.205 8.470 -2.549 1.00 94.94 113 LYS A CA 1
ATOM 930 C C . LYS A 1 113 ? 3.099 7.419 -2.445 1.00 94.94 113 LYS A C 1
ATOM 932 O O . LYS A 1 113 ? 1.961 7.760 -2.114 1.00 94.94 113 LYS A O 1
ATOM 937 N N . TYR A 1 114 ? 3.424 6.155 -2.709 1.00 95.00 114 TYR A N 1
ATOM 938 C CA . TYR A 1 114 ? 2.462 5.059 -2.639 1.00 95.00 114 TYR A CA 1
ATOM 939 C C . TYR A 1 114 ? 1.993 4.830 -1.200 1.00 95.00 114 TYR A C 1
ATOM 941 O O . TYR A 1 114 ? 0.792 4.722 -0.948 1.00 95.00 114 TYR A O 1
ATOM 949 N N . LEU A 1 115 ? 2.919 4.831 -0.238 1.00 94.56 115 LEU A N 1
ATOM 950 C CA . LEU A 1 115 ? 2.597 4.675 1.174 1.00 94.56 115 LEU A CA 1
ATOM 951 C C . LEU A 1 115 ? 1.731 5.829 1.679 1.00 94.56 115 LEU A C 1
ATOM 953 O O . LEU A 1 115 ? 0.754 5.588 2.378 1.00 94.56 115 LEU A O 1
ATOM 957 N N . LEU A 1 116 ? 2.011 7.073 1.280 1.00 94.19 116 LEU A N 1
ATOM 958 C CA . LEU A 1 116 ? 1.170 8.216 1.640 1.00 94.19 116 LEU A CA 1
ATOM 959 C C . LEU A 1 116 ? -0.282 8.030 1.170 1.00 94.19 116 LEU A C 1
ATOM 961 O O . LEU A 1 116 ? -1.223 8.302 1.925 1.00 94.19 116 LEU A O 1
ATOM 965 N N . MET A 1 117 ? -0.468 7.547 -0.061 1.00 94.44 117 MET A N 1
ATOM 966 C CA . MET A 1 117 ? -1.786 7.227 -0.607 1.00 94.44 117 MET A CA 1
ATOM 967 C C . MET A 1 117 ? -2.455 6.085 0.174 1.00 94.44 117 MET A C 1
ATOM 969 O O . MET A 1 117 ? -3.601 6.241 0.607 1.00 94.44 117 MET A O 1
ATOM 973 N N . SER A 1 118 ? -1.745 4.974 0.401 1.00 94.75 118 SER A N 1
ATOM 974 C CA . SER A 1 118 ? -2.271 3.816 1.140 1.00 94.75 118 SER A CA 1
ATOM 975 C C . SER A 1 118 ? -2.655 4.188 2.569 1.00 94.75 118 SER A C 1
ATOM 977 O O . SER A 1 118 ? -3.793 3.987 2.987 1.00 94.75 118 SER A O 1
ATOM 979 N N . SER A 1 119 ? -1.770 4.874 3.291 1.00 92.56 119 SER A N 1
ATOM 980 C CA . SER A 1 119 ? -2.004 5.284 4.673 1.00 92.56 119 SER A CA 1
ATOM 981 C C . SER A 1 119 ? -3.154 6.277 4.804 1.00 92.56 119 SER A C 1
ATOM 983 O O . SER A 1 119 ? -3.883 6.261 5.802 1.00 92.56 119 SER A O 1
ATOM 985 N N . ALA A 1 120 ? -3.390 7.125 3.798 1.00 93.06 120 ALA A N 1
ATOM 986 C CA . ALA A 1 120 ? -4.577 7.972 3.770 1.00 93.06 120 ALA A CA 1
ATOM 987 C C . ALA A 1 120 ? -5.869 7.141 3.682 1.00 93.06 120 ALA A C 1
ATOM 989 O O . ALA A 1 120 ? -6.840 7.461 4.380 1.00 93.06 120 ALA A O 1
ATOM 990 N N . GLN A 1 121 ? -5.877 6.082 2.868 1.00 93.88 121 GLN A N 1
ATOM 991 C CA . GLN A 1 121 ? -6.995 5.147 2.749 1.00 93.88 121 GLN A CA 1
ATOM 992 C C . GLN A 1 121 ? -7.175 4.328 4.034 1.00 93.88 121 GLN A C 1
ATOM 994 O O . GLN A 1 121 ? -8.254 4.357 4.633 1.00 93.88 121 GLN A O 1
ATOM 999 N N . PHE A 1 122 ? -6.107 3.712 4.538 1.00 94.12 122 PHE A N 1
ATOM 1000 C CA . PHE A 1 122 ? -6.107 2.968 5.794 1.00 94.12 122 PHE A CA 1
ATOM 1001 C C . PHE A 1 122 ? -6.624 3.820 6.960 1.00 94.12 122 PHE A C 1
ATOM 1003 O O . PHE A 1 122 ? -7.480 3.383 7.730 1.00 94.12 122 PHE A O 1
ATOM 1010 N N . ARG A 1 123 ? -6.212 5.092 7.061 1.00 92.12 123 ARG A N 1
ATOM 1011 C CA . ARG A 1 123 ? -6.716 6.018 8.088 1.00 92.12 123 ARG A CA 1
ATOM 1012 C C . ARG A 1 123 ? -8.225 6.240 7.986 1.00 92.12 123 ARG A C 1
ATOM 1014 O O . ARG A 1 123 ? -8.891 6.369 9.018 1.00 92.12 123 ARG A O 1
ATOM 1021 N N . ARG A 1 124 ? -8.778 6.349 6.771 1.00 94.12 124 ARG A N 1
ATOM 1022 C CA . ARG A 1 124 ? -10.231 6.506 6.566 1.00 94.12 124 ARG A CA 1
ATOM 1023 C C . ARG A 1 124 ? -10.965 5.264 7.063 1.00 94.12 124 ARG A C 1
ATOM 1025 O O . ARG A 1 124 ? -11.889 5.397 7.867 1.00 94.12 124 ARG A O 1
ATOM 1032 N N . GLU A 1 125 ? -10.505 4.084 6.665 1.00 92.69 125 GLU A N 1
ATOM 1033 C CA . GLU A 1 125 ? -11.084 2.803 7.080 1.00 92.69 125 GLU A CA 1
ATOM 1034 C C . GLU A 1 125 ? -10.967 2.578 8.587 1.00 92.69 125 GLU A C 1
ATOM 1036 O O . GLU A 1 125 ? -11.929 2.175 9.242 1.00 92.69 125 GLU A O 1
ATOM 1041 N N . PHE A 1 126 ? -9.815 2.904 9.171 1.00 90.88 126 PHE A N 1
ATOM 1042 C CA . PHE A 1 126 ? -9.580 2.807 10.604 1.00 90.88 126 PHE A CA 1
ATOM 1043 C C . PHE A 1 126 ? -10.567 3.675 11.392 1.00 90.88 126 PHE A C 1
ATOM 1045 O O . PHE A 1 126 ? -11.226 3.191 12.314 1.00 90.88 126 PHE A O 1
ATOM 1052 N N . LYS A 1 127 ? -10.748 4.942 10.994 1.00 92.25 127 LYS A N 1
ATOM 1053 C CA . LYS A 1 127 ? -11.727 5.842 11.628 1.00 92.25 127 LYS A CA 1
ATOM 1054 C C . LYS A 1 127 ? -13.154 5.305 11.521 1.00 92.25 127 LYS A C 1
ATOM 1056 O O . LYS A 1 127 ? -13.896 5.366 12.503 1.00 92.25 127 LYS A O 1
ATOM 1061 N N . GLN A 1 128 ? -13.533 4.764 10.363 1.00 93.81 128 GLN A N 1
ATOM 1062 C CA . GLN A 1 128 ? -14.847 4.148 10.165 1.00 93.81 128 GLN A CA 1
ATOM 1063 C C . GLN A 1 128 ? -15.042 2.929 11.078 1.00 93.81 128 GLN A C 1
ATOM 1065 O O . GLN A 1 128 ? -16.047 2.858 11.786 1.00 93.81 128 GLN A O 1
ATOM 1070 N N . LYS A 1 129 ? -14.055 2.026 11.150 1.00 91.12 129 LYS A N 1
ATOM 1071 C CA . LYS A 1 129 ? -14.077 0.852 12.040 1.00 91.12 129 LYS A CA 1
ATOM 1072 C C . LYS A 1 129 ? -14.187 1.254 13.512 1.00 91.12 129 LYS A C 1
ATOM 1074 O O . LYS A 1 129 ? -14.979 0.673 14.250 1.00 91.12 129 LYS A O 1
ATOM 1079 N N . VAL A 1 130 ? -13.443 2.272 13.949 1.00 90.12 130 VAL A N 1
ATOM 1080 C CA . VAL A 1 130 ? -13.521 2.787 15.327 1.00 90.12 130 VAL A CA 1
ATOM 1081 C C . VAL A 1 130 ? -14.906 3.361 15.628 1.00 90.12 130 VAL A C 1
ATOM 1083 O O . VAL A 1 130 ? -15.462 3.074 16.689 1.00 90.12 130 VAL A O 1
ATOM 1086 N N . LYS A 1 131 ? -15.488 4.143 14.709 1.00 92.56 131 LYS A N 1
ATOM 1087 C CA . LYS A 1 131 ? -16.844 4.687 14.868 1.00 92.56 131 LYS A CA 1
ATOM 1088 C C . LYS A 1 131 ? -17.877 3.564 15.000 1.00 92.56 131 LYS A C 1
ATOM 1090 O O . LYS A 1 131 ? -18.641 3.567 15.962 1.00 92.56 131 LYS A O 1
ATOM 1095 N N . ALA A 1 132 ? -17.833 2.576 14.107 1.00 91.75 132 ALA A N 1
ATOM 1096 C CA . ALA A 1 132 ? -18.729 1.423 14.144 1.00 91.75 132 ALA A CA 1
ATOM 1097 C C . ALA A 1 132 ? -18.620 0.649 15.470 1.00 91.75 132 ALA A C 1
ATOM 1099 O O . ALA A 1 132 ? -19.635 0.368 16.103 1.00 91.75 132 ALA A O 1
ATOM 1100 N N . ARG A 1 133 ? -17.396 0.393 15.959 1.00 91.75 133 ARG A N 1
ATOM 1101 C CA . ARG A 1 133 ? -17.173 -0.270 17.259 1.00 91.75 133 ARG A CA 1
ATOM 1102 C C . ARG A 1 133 ? -17.744 0.525 18.434 1.00 91.75 133 ARG A C 1
ATOM 1104 O O . ARG A 1 133 ? -18.318 -0.067 19.343 1.00 91.75 133 ARG A O 1
ATOM 1111 N N . LYS A 1 134 ? -17.606 1.856 18.431 1.00 92.50 134 LYS A N 1
ATOM 1112 C CA . LYS A 1 134 ? -18.191 2.719 19.474 1.00 92.50 134 LYS A CA 1
ATOM 1113 C C . LYS A 1 134 ? -19.716 2.657 19.467 1.00 92.50 134 LYS A C 1
ATOM 1115 O O . LYS A 1 134 ? -20.325 2.547 20.528 1.00 92.50 134 LYS A O 1
ATOM 1120 N N . GLU A 1 135 ? -20.328 2.700 18.287 1.00 93.50 135 GLU A N 1
ATOM 1121 C CA . GLU A 1 135 ? -21.780 2.575 18.145 1.00 93.50 135 GLU A CA 1
ATOM 1122 C C . GLU A 1 135 ? -22.277 1.201 18.601 1.00 93.50 135 GLU A C 1
ATOM 1124 O O . GLU A 1 135 ? -23.263 1.117 19.331 1.00 93.50 135 GLU A O 1
ATOM 1129 N N . GLU A 1 136 ? -21.580 0.127 18.231 1.00 93.19 136 GLU A N 1
ATOM 1130 C CA . GLU A 1 136 ? -21.902 -1.231 18.667 1.00 93.19 136 GLU A CA 1
ATOM 1131 C C . GLU A 1 136 ? -21.782 -1.380 20.190 1.00 93.19 136 GLU A C 1
ATOM 1133 O O . GLU A 1 136 ? -22.692 -1.901 20.835 1.00 93.19 136 GLU A O 1
ATOM 1138 N N . ALA A 1 137 ? -20.704 -0.865 20.789 1.00 93.81 137 ALA A N 1
ATOM 1139 C CA . ALA A 1 137 ? -20.510 -0.875 22.237 1.00 93.81 137 ALA A CA 1
ATOM 1140 C C . ALA A 1 137 ? -21.618 -0.097 22.966 1.00 93.81 137 ALA A C 1
ATOM 1142 O O . ALA A 1 137 ? -22.160 -0.576 23.963 1.00 93.81 137 ALA A O 1
ATOM 1143 N N . HIS A 1 138 ? -22.013 1.063 22.438 1.00 93.50 138 HIS A N 1
ATOM 1144 C CA . HIS A 1 138 ? -23.117 1.848 22.983 1.00 93.50 138 HIS A CA 1
ATOM 1145 C C . HIS A 1 138 ? -24.457 1.105 22.878 1.00 93.50 138 HIS A C 1
ATOM 1147 O O . HIS A 1 138 ? -25.214 1.048 23.848 1.00 93.50 138 HIS A O 1
ATOM 1153 N N . ARG A 1 139 ? -24.739 0.464 21.734 1.00 92.62 139 ARG A N 1
ATOM 1154 C CA . ARG A 1 139 ? -25.937 -0.376 21.556 1.00 92.62 139 ARG A CA 1
ATOM 1155 C C . ARG A 1 139 ? -25.959 -1.536 22.553 1.00 92.62 139 ARG A C 1
ATOM 1157 O O . ARG A 1 139 ? -26.985 -1.750 23.195 1.00 92.62 139 ARG A O 1
ATOM 1164 N N . LYS A 1 140 ? -24.830 -2.228 22.744 1.00 93.56 140 LYS A N 1
ATOM 1165 C CA . LYS A 1 140 ? -24.689 -3.296 23.750 1.00 93.56 140 LYS A CA 1
ATOM 1166 C C . LYS A 1 140 ? -24.944 -2.774 25.162 1.00 93.56 140 LYS A C 1
ATOM 1168 O O . LYS A 1 140 ? -25.687 -3.394 25.916 1.00 93.56 140 LYS A O 1
ATOM 1173 N N . GLN A 1 141 ? -24.405 -1.605 25.504 1.00 92.56 141 GLN A N 1
ATOM 1174 C CA . GLN A 1 141 ? -24.620 -0.990 26.813 1.00 92.56 141 GLN A CA 1
ATOM 1175 C C . GLN A 1 141 ? -26.094 -0.621 27.051 1.00 92.56 141 GLN A C 1
ATOM 1177 O O . GLN A 1 141 ? -26.615 -0.846 28.144 1.00 92.56 141 GLN A O 1
ATOM 1182 N N . ILE A 1 142 ? -26.786 -0.080 26.042 1.00 91.75 142 ILE A N 1
ATOM 1183 C CA . ILE A 1 142 ? -28.228 0.196 26.122 1.00 91.75 142 ILE A CA 1
ATOM 1184 C C . ILE A 1 142 ? -29.013 -1.100 26.322 1.00 91.75 142 ILE A C 1
ATOM 1186 O O . ILE A 1 142 ? -29.903 -1.135 27.173 1.00 91.75 142 ILE A O 1
ATOM 1190 N N . GLN A 1 143 ? -28.685 -2.151 25.568 1.00 91.44 143 GLN A N 1
ATOM 1191 C CA . GLN A 1 143 ? -29.361 -3.441 25.671 1.00 91.44 143 GLN A CA 1
ATOM 1192 C C . GLN A 1 143 ? -29.209 -4.031 27.077 1.00 91.44 143 GLN A C 1
ATOM 1194 O O . GLN A 1 143 ? -30.211 -4.307 27.727 1.00 91.44 143 GLN A O 1
ATOM 1199 N N . MET A 1 144 ? -27.984 -4.074 27.611 1.00 88.75 144 MET A N 1
ATOM 1200 C CA . MET A 1 144 ? -27.727 -4.537 28.979 1.00 88.75 144 MET A CA 1
ATOM 1201 C C . MET A 1 144 ? -28.508 -3.733 30.030 1.00 88.75 144 MET A C 1
ATOM 1203 O O . MET A 1 144 ? -29.028 -4.302 30.987 1.00 88.75 144 MET A O 1
ATOM 1207 N N . ARG A 1 145 ? -28.638 -2.408 29.862 1.00 86.94 145 ARG A N 1
ATOM 1208 C CA . ARG A 1 145 ? -29.450 -1.572 30.766 1.00 86.94 145 ARG A CA 1
ATOM 1209 C C . ARG A 1 145 ? -30.944 -1.893 30.676 1.00 86.94 145 ARG A C 1
ATOM 1211 O O . ARG A 1 145 ? -31.620 -1.872 31.704 1.00 86.94 145 ARG A O 1
ATOM 1218 N N . ARG A 1 146 ? -31.466 -2.168 29.475 1.00 84.50 146 ARG A N 1
ATOM 1219 C CA . ARG A 1 1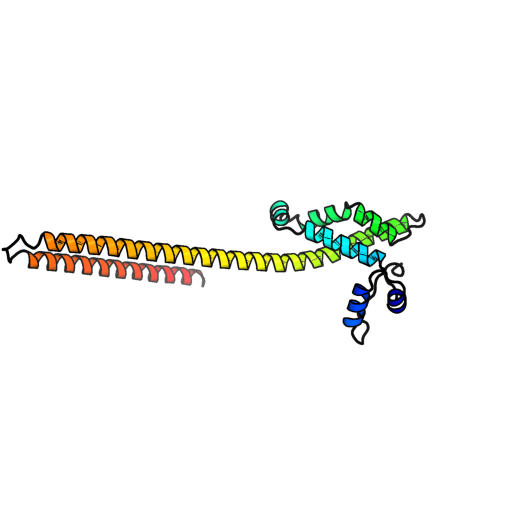46 ? -32.864 -2.586 29.280 1.00 84.50 146 ARG A CA 1
ATOM 1220 C C . ARG A 1 146 ? -33.116 -3.949 29.911 1.00 84.50 146 ARG A C 1
ATOM 1222 O O . ARG A 1 146 ? -34.055 -4.066 30.690 1.00 84.50 146 ARG A O 1
ATOM 1229 N N . ASP A 1 147 ? -32.248 -4.921 29.660 1.00 82.56 147 ASP A N 1
ATOM 1230 C CA . ASP A 1 147 ? -32.392 -6.287 30.170 1.00 82.56 147 ASP A CA 1
ATOM 1231 C C . ASP A 1 147 ? -32.347 -6.324 31.705 1.00 82.56 147 ASP A C 1
ATOM 1233 O O . ASP A 1 147 ? -33.188 -6.962 32.339 1.00 82.56 147 ASP A O 1
ATOM 1237 N N . SER A 1 148 ? -31.440 -5.561 32.324 1.00 78.31 148 SER A N 1
ATOM 1238 C CA . SER A 1 148 ? -31.381 -5.414 33.785 1.00 78.31 148 SER A CA 1
ATOM 1239 C C . SER A 1 148 ? -32.629 -4.745 34.368 1.00 78.31 148 SER A C 1
ATOM 1241 O O . SER A 1 148 ? -33.065 -5.100 35.462 1.00 78.31 148 SER A O 1
ATOM 1243 N N . LYS A 1 149 ? -33.234 -3.791 33.647 1.00 73.75 149 LYS A N 1
ATOM 1244 C CA . LYS A 1 149 ? -34.483 -3.143 34.070 1.00 73.75 149 LYS A CA 1
ATOM 1245 C C . LYS A 1 149 ? -35.689 -4.075 33.931 1.00 73.75 149 LYS A C 1
ATOM 1247 O O . LYS A 1 149 ? -36.578 -4.034 34.770 1.00 73.75 149 LYS A O 1
ATOM 1252 N N . VAL A 1 150 ? -35.730 -4.916 32.900 1.00 71.38 150 VAL A N 1
ATOM 1253 C CA . VAL A 1 150 ? -36.795 -5.917 32.735 1.00 71.38 150 VAL A CA 1
ATOM 1254 C C . VAL A 1 150 ? -36.703 -6.976 33.835 1.00 71.38 150 VAL A C 1
ATOM 1256 O O . VAL A 1 150 ? -37.711 -7.249 34.480 1.00 71.38 150 VAL A O 1
ATOM 1259 N N . LYS A 1 151 ? -35.497 -7.489 34.126 1.00 68.69 151 LYS A N 1
ATOM 1260 C CA . LYS A 1 151 ? -35.273 -8.453 35.217 1.00 68.69 151 LYS A CA 1
ATOM 1261 C C . LYS A 1 151 ? -35.702 -7.914 36.584 1.00 68.69 151 LYS A C 1
ATOM 1263 O O . LYS A 1 151 ? -36.427 -8.595 37.307 1.00 68.69 151 LYS A O 1
ATOM 1268 N N . SER A 1 152 ? -35.340 -6.672 36.911 1.00 64.94 152 SER A N 1
ATOM 1269 C CA . SER A 1 152 ? -35.714 -6.074 38.199 1.00 64.94 152 SER A CA 1
ATOM 1270 C C . SER A 1 152 ? -37.218 -5.813 38.332 1.00 64.94 152 SER A C 1
ATOM 1272 O O . SER A 1 152 ? -37.770 -5.963 39.421 1.00 64.94 152 SER A O 1
ATOM 1274 N N . VAL A 1 153 ? -37.911 -5.478 37.238 1.00 63.94 153 VAL A N 1
ATOM 1275 C CA . VAL A 1 153 ? -39.377 -5.338 37.238 1.00 63.94 153 VAL A CA 1
ATOM 1276 C C . VAL A 1 153 ? -40.060 -6.697 37.404 1.00 63.94 153 VAL A C 1
ATOM 1278 O O . VAL A 1 153 ? -40.999 -6.799 38.193 1.00 63.94 153 VAL A O 1
ATOM 1281 N N . SER A 1 154 ? -39.570 -7.752 36.743 1.00 59.66 154 SER A N 1
ATOM 1282 C CA . SER A 1 154 ? -40.117 -9.103 36.921 1.00 59.66 154 SER A CA 1
ATOM 1283 C C . SER A 1 154 ? -39.912 -9.642 38.343 1.00 59.66 154 SER A C 1
ATOM 1285 O O . SER A 1 154 ? -40.841 -10.195 38.923 1.00 59.66 154 SER A O 1
ATOM 1287 N N . GLU A 1 155 ? -38.753 -9.410 38.967 1.00 58.50 155 GLU A N 1
ATOM 1288 C CA . GLU A 1 155 ? -38.497 -9.807 40.364 1.00 58.50 155 GLU A CA 1
ATOM 1289 C C . GLU A 1 155 ? -39.335 -8.989 41.367 1.00 58.50 155 GLU A C 1
ATOM 1291 O O . GLU A 1 155 ? -39.848 -9.519 42.361 1.00 58.50 155 GLU A O 1
ATOM 1296 N N . ALA A 1 156 ? -39.556 -7.700 41.093 1.00 58.78 156 ALA A N 1
ATOM 1297 C CA . ALA A 1 156 ? -40.445 -6.858 41.891 1.00 58.78 156 ALA A CA 1
ATOM 1298 C C . ALA A 1 156 ? -41.922 -7.287 41.786 1.00 58.78 156 ALA A C 1
ATOM 1300 O O . ALA A 1 156 ? -42.656 -7.181 42.768 1.00 58.78 156 ALA A O 1
ATOM 1301 N N . GLN A 1 157 ? -42.367 -7.800 40.632 1.00 57.06 157 GLN A N 1
ATOM 1302 C CA . GLN A 1 157 ? -43.726 -8.329 40.462 1.00 57.06 157 GLN A CA 1
ATOM 1303 C C . GLN A 1 157 ? -43.927 -9.692 41.142 1.00 57.06 157 GLN A C 1
ATOM 1305 O O . GLN A 1 157 ? -44.962 -9.904 41.765 1.00 57.06 157 GLN A O 1
ATOM 1310 N N . VAL A 1 158 ? -42.935 -1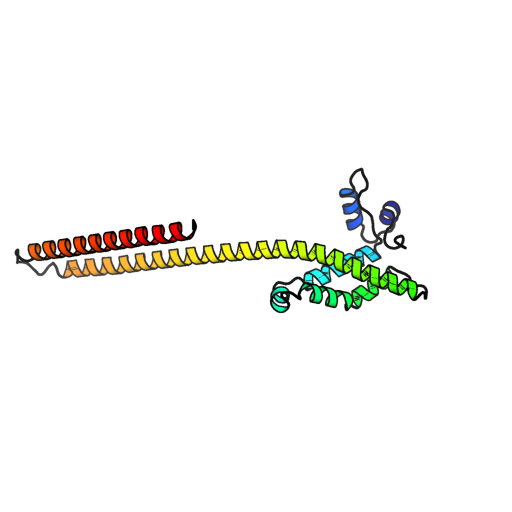0.588 41.104 1.00 58.09 158 VAL A N 1
ATOM 1311 C CA . VAL A 1 158 ? -43.017 -11.898 41.786 1.00 58.09 158 VAL A CA 1
ATOM 1312 C C . VAL A 1 158 ? -42.974 -11.743 43.316 1.00 58.09 158 VAL A C 1
ATOM 1314 O O . VAL A 1 158 ? -43.648 -12.470 44.055 1.00 58.09 158 VAL A O 1
ATOM 1317 N N . SER A 1 159 ? -42.228 -10.755 43.818 1.00 55.56 159 SER A N 1
ATOM 1318 C CA . SER A 1 159 ? -42.181 -10.445 45.254 1.00 55.56 159 SER A CA 1
ATOM 1319 C C . SER A 1 159 ? -43.425 -9.698 45.751 1.00 55.56 159 SER A C 1
ATOM 1321 O O . SER A 1 159 ? -43.822 -9.887 46.905 1.00 55.56 159 SER A O 1
ATOM 1323 N N . SER A 1 160 ? -44.086 -8.897 44.907 1.00 55.81 160 SER A N 1
ATOM 1324 C CA . SER A 1 160 ? -45.343 -8.229 45.266 1.00 55.81 160 SER A CA 1
ATOM 1325 C C . SER A 1 160 ? -46.548 -9.173 45.220 1.00 55.81 160 SER A C 1
ATOM 1327 O O . SER A 1 160 ? -47.367 -9.121 46.138 1.00 55.81 160 SER A O 1
ATOM 1329 N N . SER A 1 161 ? -46.616 -10.111 44.267 1.00 51.66 161 SER A N 1
ATOM 1330 C CA . SER A 1 161 ? -47.657 -11.153 44.234 1.00 51.66 161 SER A CA 1
ATOM 1331 C C . SER A 1 161 ? -47.548 -12.126 45.414 1.00 51.66 161 SER A C 1
ATOM 1333 O O . SER A 1 161 ? -48.561 -12.521 45.997 1.00 51.66 161 SER A O 1
ATOM 1335 N N . SER A 1 162 ? -46.320 -12.460 45.826 1.00 52.69 162 SER A N 1
ATOM 1336 C CA . SER A 1 162 ? -46.071 -13.305 47.003 1.00 52.69 162 SER A CA 1
ATOM 1337 C C . SER A 1 162 ? -46.464 -12.600 48.308 1.00 52.69 162 SER A C 1
ATOM 1339 O O . SER A 1 162 ? -47.141 -13.192 49.145 1.00 52.69 162 SER A O 1
ATOM 1341 N N . LYS A 1 163 ? -46.148 -11.304 48.461 1.00 53.38 163 LYS A N 1
ATOM 1342 C CA . LYS A 1 163 ? -46.554 -10.515 49.641 1.00 53.38 163 LYS A CA 1
ATOM 1343 C C . LYS A 1 163 ? -48.059 -10.256 49.705 1.00 53.38 163 LYS A C 1
ATOM 1345 O O . LYS A 1 163 ? -48.621 -10.262 50.794 1.00 53.38 163 LYS A O 1
ATOM 1350 N N . GLN A 1 164 ? -48.722 -10.060 48.566 1.00 51.81 164 GLN A N 1
ATOM 1351 C CA . GLN A 1 164 ? -50.175 -9.876 48.513 1.00 51.81 164 GLN A CA 1
ATOM 1352 C C . GLN A 1 164 ? -50.931 -11.172 48.857 1.00 51.81 164 GLN A C 1
ATOM 1354 O O . GLN A 1 164 ? -51.962 -11.119 49.524 1.00 51.81 164 GLN A O 1
ATOM 1359 N N . SER A 1 165 ? -50.375 -12.331 48.491 1.00 51.91 165 SER A N 1
ATOM 1360 C CA . SER A 1 165 ? -50.912 -13.644 48.881 1.00 51.91 165 SER A CA 1
ATOM 1361 C C . SER A 1 165 ? -50.722 -13.931 50.377 1.00 51.91 165 SER A C 1
ATOM 1363 O O . SER A 1 165 ? -51.582 -14.545 51.001 1.00 51.91 165 SER A O 1
ATOM 1365 N N . GLN A 1 166 ? -49.636 -13.436 50.978 1.00 52.00 166 GLN A N 1
ATOM 1366 C CA . GLN A 1 166 ? -49.371 -13.563 52.415 1.00 52.00 166 GLN A CA 1
ATOM 1367 C C . GLN A 1 166 ? -50.257 -12.614 53.249 1.00 52.00 166 GLN A C 1
ATOM 1369 O O . GLN A 1 166 ? -50.850 -13.033 54.236 1.00 52.00 166 GLN A O 1
ATOM 1374 N N . LEU A 1 167 ? -50.486 -11.384 52.770 1.00 48.88 167 LEU A N 1
ATOM 1375 C CA . LEU A 1 167 ? -51.404 -10.406 53.381 1.00 48.88 167 LEU A CA 1
ATOM 1376 C C . LEU A 1 167 ? -52.889 -10.804 53.326 1.00 48.88 167 LEU A C 1
ATOM 1378 O O . LEU A 1 167 ? -53.666 -10.350 54.160 1.00 48.88 167 LEU A O 1
ATOM 1382 N N . MET A 1 168 ? -53.307 -11.624 52.357 1.00 50.47 168 MET A N 1
ATOM 1383 C CA . MET A 1 168 ? -54.672 -12.170 52.319 1.00 50.47 168 MET A CA 1
ATOM 1384 C C . MET A 1 168 ? -54.866 -13.348 53.279 1.00 50.47 168 MET A C 1
ATOM 1386 O O . MET A 1 168 ? -55.993 -13.599 53.696 1.00 50.47 168 MET A O 1
ATOM 1390 N N . LYS A 1 169 ? -53.783 -14.032 53.666 1.00 49.03 169 LYS A N 1
ATOM 1391 C CA . LYS A 1 169 ? -53.823 -15.119 54.650 1.00 49.03 169 LYS A CA 1
ATOM 1392 C C . LYS A 1 169 ? -53.861 -14.588 56.087 1.00 49.03 169 LYS A C 1
ATOM 1394 O O . LYS A 1 169 ? -54.576 -15.139 56.907 1.00 49.03 169 LYS A O 1
ATOM 1399 N N . ASP A 1 170 ? -53.218 -13.450 56.344 1.00 45.75 170 ASP A N 1
ATOM 1400 C CA . ASP A 1 170 ? -53.232 -12.795 57.664 1.00 45.75 170 ASP A CA 1
ATOM 1401 C C . ASP A 1 170 ? -54.499 -11.954 57.928 1.00 45.75 170 ASP A C 1
ATOM 1403 O O . ASP A 1 170 ? -54.674 -11.401 59.013 1.00 45.75 170 ASP A O 1
ATOM 1407 N N . ARG A 1 171 ? -55.407 -11.837 56.946 1.00 42.31 171 ARG A N 1
ATOM 1408 C CA . ARG A 1 171 ? -56.641 -11.040 57.061 1.00 42.31 171 ARG A CA 1
ATOM 1409 C C . ARG A 1 171 ? -57.902 -11.874 57.325 1.00 42.31 171 ARG A C 1
ATOM 1411 O O . ARG A 1 171 ? -58.960 -11.276 57.502 1.00 42.31 171 ARG A O 1
ATOM 1418 N N . SER A 1 172 ? -57.817 -13.209 57.387 1.00 41.44 172 SER A N 1
ATOM 1419 C CA . SER A 1 172 ? -58.958 -14.038 57.816 1.00 41.44 172 SER A CA 1
ATOM 1420 C C . SER A 1 172 ? -59.142 -14.095 59.334 1.00 41.44 172 SER A C 1
ATOM 1422 O O . SER A 1 172 ? -60.219 -14.483 59.774 1.00 41.44 172 SER A O 1
ATOM 1424 N N . ASP A 1 173 ? -58.151 -13.658 60.122 1.00 44.34 173 ASP A N 1
ATOM 1425 C CA . ASP A 1 173 ? -58.125 -13.931 61.569 1.00 44.34 173 ASP A CA 1
ATOM 1426 C C . ASP A 1 173 ? -58.186 -12.678 62.461 1.00 44.34 173 ASP A C 1
ATOM 1428 O O . ASP A 1 173 ? -58.125 -12.788 63.682 1.00 44.34 173 ASP A O 1
ATOM 1432 N N . TYR A 1 174 ? -58.364 -11.476 61.903 1.00 41.31 174 TYR A N 1
ATOM 1433 C CA . TYR A 1 174 ? -58.484 -10.249 62.704 1.00 41.31 174 TYR A CA 1
ATOM 1434 C C . TYR A 1 174 ? -59.757 -9.466 62.380 1.00 41.31 174 TYR A C 1
ATOM 1436 O O . TYR A 1 174 ? -59.778 -8.487 61.631 1.00 41.31 174 TYR A O 1
ATOM 1444 N N . SER A 1 175 ? -60.843 -9.911 63.011 1.00 45.47 175 SER A N 1
ATOM 1445 C CA . SER A 1 175 ? -61.941 -9.036 63.405 1.00 45.47 175 SER A CA 1
ATOM 1446 C C . SER A 1 175 ? -61.449 -8.065 64.483 1.00 45.47 175 SER A C 1
ATOM 1448 O O . SER A 1 175 ? -60.776 -8.472 65.429 1.00 45.47 175 SER A O 1
ATOM 1450 N N . SER A 1 176 ? -61.940 -6.823 64.415 1.00 46.84 176 SER A N 1
ATOM 1451 C CA . SER A 1 176 ? -61.934 -5.791 65.472 1.00 46.84 176 SER A CA 1
ATOM 1452 C C . SER A 1 176 ? -60.651 -4.953 65.622 1.00 46.84 176 SER A C 1
ATOM 1454 O O . SER A 1 176 ? -59.698 -5.364 66.272 1.00 46.84 176 SER A O 1
ATOM 1456 N N . THR A 1 177 ? -60.649 -3.722 65.091 1.00 43.00 177 THR A N 1
ATOM 1457 C CA . THR A 1 177 ? -60.534 -2.451 65.859 1.00 43.00 177 THR A CA 1
ATOM 1458 C C . THR A 1 177 ? -60.364 -1.245 64.919 1.00 43.00 177 THR A C 1
ATOM 1460 O O . THR A 1 177 ? -59.534 -1.225 64.015 1.00 43.00 177 THR A O 1
ATOM 1463 N N . SER A 1 178 ? -61.210 -0.232 65.124 1.00 46.12 178 SER A N 1
ATOM 1464 C CA . SER A 1 178 ? -61.534 0.861 64.192 1.00 46.12 178 SER A CA 1
ATOM 1465 C C . SER A 1 178 ? -60.746 2.167 64.418 1.00 46.12 178 SER A C 1
ATOM 1467 O O . SER A 1 178 ? -61.141 3.205 63.899 1.00 46.12 178 SER A O 1
ATOM 1469 N N . GLU A 1 179 ? -59.637 2.173 65.163 1.00 50.31 179 GLU A N 1
ATOM 1470 C CA . GLU A 1 179 ? -59.010 3.445 65.597 1.00 50.31 179 GLU A CA 1
ATOM 1471 C C . GLU A 1 179 ? -57.565 3.676 65.118 1.00 50.31 179 GLU A C 1
ATOM 1473 O O . GLU A 1 179 ? -57.008 4.753 65.315 1.00 50.31 179 GLU A O 1
ATOM 1478 N N . GLN A 1 180 ? -56.942 2.735 64.399 1.00 46.94 180 GLN A N 1
ATOM 1479 C CA . GLN A 1 180 ? -55.546 2.892 63.946 1.00 46.94 180 GLN A CA 1
ATOM 1480 C C . GLN A 1 180 ? -55.370 3.445 62.519 1.00 46.94 180 GLN A C 1
ATOM 1482 O O . GLN A 1 180 ? -54.253 3.807 62.133 1.00 46.94 180 GLN A O 1
ATOM 1487 N N . GLN A 1 181 ? -56.440 3.581 61.726 1.00 48.31 181 GLN A N 1
ATOM 1488 C CA . GLN A 1 181 ? -56.326 4.045 60.334 1.00 48.31 181 GLN A CA 1
ATOM 1489 C C . GLN A 1 181 ? -56.070 5.557 60.189 1.00 48.31 181 GLN A C 1
ATOM 1491 O O . GLN A 1 181 ? -55.492 5.987 59.188 1.00 48.31 181 GLN A O 1
ATOM 1496 N N . GLU A 1 182 ? -56.394 6.373 61.194 1.00 47.69 182 GLU A N 1
ATOM 1497 C CA . GLU A 1 182 ? -56.253 7.832 61.087 1.00 47.69 182 GLU A CA 1
ATOM 1498 C C . GLU A 1 182 ? -54.816 8.339 61.331 1.00 47.69 182 GLU A C 1
ATOM 1500 O O . GLU A 1 182 ? -54.395 9.361 60.776 1.00 47.69 182 GLU A O 1
ATOM 1505 N N . SER A 1 183 ? -54.011 7.591 62.094 1.00 50.47 183 SER A N 1
ATOM 1506 C CA . SER A 1 183 ? -52.625 7.966 62.421 1.00 50.47 183 SER A CA 1
ATOM 1507 C C . SER A 1 183 ? -51.653 7.704 61.257 1.00 50.47 183 SER A C 1
ATOM 1509 O O . SER A 1 183 ? -50.780 8.525 60.951 1.00 50.47 183 SER A O 1
ATOM 1511 N N . LEU A 1 184 ? -51.865 6.615 60.507 1.00 49.97 184 LEU A N 1
ATOM 1512 C CA . LEU A 1 184 ? -51.056 6.270 59.331 1.00 49.97 184 LEU A CA 1
ATOM 1513 C C . LEU A 1 184 ? -51.262 7.253 58.170 1.00 49.97 184 LEU A C 1
ATOM 1515 O O . LEU A 1 184 ? -50.294 7.635 57.507 1.00 49.97 184 LEU A O 1
ATOM 1519 N N . HIS A 1 185 ? -52.486 7.745 57.965 1.00 52.47 185 HIS A N 1
ATOM 1520 C CA . HIS A 1 185 ? -52.771 8.686 56.880 1.00 52.47 185 HIS A CA 1
ATOM 1521 C C . HIS A 1 185 ? -52.129 10.071 57.117 1.00 52.47 185 HIS A C 1
ATOM 1523 O O . HIS A 1 185 ? -51.649 10.714 56.177 1.00 52.47 185 HIS A O 1
ATOM 1529 N N . LYS A 1 186 ? -52.013 10.509 58.383 1.00 55.09 186 LYS A N 1
ATOM 1530 C CA . LYS A 1 186 ? -51.271 11.731 58.758 1.00 55.09 186 LYS A CA 1
ATOM 1531 C C . LYS A 1 186 ? -49.752 11.573 58.590 1.00 55.09 186 LYS A C 1
ATOM 1533 O O . LYS A 1 186 ? -49.084 12.531 58.194 1.00 55.09 186 LYS A O 1
ATOM 1538 N N . LEU A 1 187 ? -49.199 10.379 58.820 1.00 49.94 187 LEU A N 1
ATOM 1539 C CA . LEU A 1 187 ? -47.760 10.120 58.678 1.00 49.94 187 LEU A CA 1
ATOM 1540 C C . LEU A 1 187 ? -47.312 10.037 57.206 1.00 49.94 187 LEU A C 1
ATOM 1542 O O . LEU A 1 187 ? -46.243 10.543 56.855 1.00 49.94 187 LEU A O 1
ATOM 1546 N N . VAL A 1 188 ? -48.147 9.469 56.328 1.00 56.84 188 VAL A N 1
ATOM 1547 C CA . VAL A 1 188 ? -47.873 9.397 54.880 1.00 56.84 188 VAL A CA 1
ATOM 1548 C C . VAL A 1 188 ? -47.921 10.787 54.236 1.00 56.84 188 VAL A C 1
ATOM 1550 O O . VAL A 1 188 ? -47.019 11.132 53.469 1.00 56.84 188 VAL A O 1
ATOM 1553 N N . LYS A 1 189 ? -48.884 11.642 54.619 1.00 54.75 189 LYS A N 1
ATOM 1554 C CA . LYS A 1 189 ? -48.940 13.034 54.133 1.00 54.75 189 LYS A CA 1
ATOM 1555 C C . LYS A 1 189 ? -47.709 13.853 54.545 1.00 54.75 189 LYS A C 1
ATOM 1557 O O . LYS A 1 189 ? -47.173 14.589 53.720 1.00 54.75 189 LYS A O 1
ATOM 1562 N N . ARG A 1 190 ? -47.186 13.678 55.768 1.00 55.34 190 ARG A N 1
ATOM 1563 C CA . ARG A 1 190 ? -45.972 14.388 56.230 1.00 55.34 190 ARG A CA 1
ATOM 1564 C C . ARG A 1 190 ? -44.700 13.978 55.475 1.00 55.34 190 ARG A C 1
ATOM 1566 O O . ARG A 1 190 ? -43.851 14.829 55.220 1.00 55.34 190 ARG A O 1
ATOM 1573 N N . LYS A 1 191 ? -44.565 12.707 55.073 1.00 56.25 191 LYS A N 1
ATOM 1574 C CA . LYS A 1 191 ? -43.404 12.241 54.286 1.00 56.25 191 LYS A CA 1
ATOM 1575 C C . LYS A 1 191 ? -43.436 12.709 52.826 1.00 56.25 191 LYS A C 1
ATOM 1577 O O . LYS A 1 191 ? -42.374 12.957 52.259 1.00 56.25 191 LYS A O 1
ATOM 1582 N N . ALA A 1 192 ? -44.620 12.859 52.231 1.00 54.81 192 ALA A N 1
ATOM 1583 C CA . ALA A 1 192 ? -44.755 13.351 50.859 1.00 54.81 192 ALA A CA 1
ATOM 1584 C C . ALA A 1 192 ? -44.366 14.834 50.733 1.00 54.81 192 ALA A C 1
ATOM 1586 O O . ALA A 1 192 ? -43.643 15.191 49.807 1.00 54.81 192 ALA A O 1
ATOM 1587 N N . VAL A 1 193 ? -44.761 15.672 51.700 1.00 56.41 193 VAL A N 1
ATOM 1588 C CA . VAL A 1 193 ? -44.442 17.111 51.695 1.00 56.41 193 VAL A CA 1
ATOM 1589 C C . VAL A 1 193 ? -42.935 17.350 51.826 1.00 56.41 193 VAL A C 1
ATOM 1591 O O . VAL A 1 193 ? -42.373 18.087 51.024 1.00 56.41 193 VAL A O 1
ATOM 1594 N N . LYS A 1 194 ? -42.248 16.646 52.738 1.00 57.69 194 LYS A N 1
ATOM 1595 C CA . LYS A 1 194 ? -40.796 16.814 52.942 1.00 57.69 194 LYS A CA 1
ATOM 1596 C C . LYS A 1 194 ? -39.968 16.495 51.684 1.00 57.69 194 LYS A C 1
ATOM 1598 O O . LYS A 1 194 ? -38.979 17.161 51.406 1.00 57.69 194 LYS A O 1
ATOM 1603 N N . LYS A 1 195 ? -40.413 15.518 50.885 1.00 60.09 195 LYS A N 1
ATOM 1604 C CA . LYS A 1 195 ? -39.736 15.103 49.645 1.00 60.09 195 LYS A CA 1
ATOM 1605 C C . LYS A 1 195 ? -39.959 16.071 48.473 1.00 60.09 195 LYS A C 1
ATOM 1607 O O . LYS A 1 195 ? -39.186 16.048 47.518 1.00 60.09 195 LYS A O 1
ATOM 1612 N N . ILE A 1 196 ? -41.009 16.894 48.526 1.00 57.31 196 ILE A N 1
ATOM 1613 C CA . ILE A 1 196 ? -41.260 17.952 47.537 1.00 57.31 196 ILE A CA 1
ATOM 1614 C C . ILE A 1 196 ? -40.375 19.165 47.855 1.00 57.31 196 ILE A C 1
ATOM 1616 O O . ILE A 1 196 ? -39.679 19.645 46.967 1.00 57.31 196 ILE A O 1
ATOM 1620 N N . THR A 1 197 ? -40.275 19.559 49.129 1.00 56.75 197 THR A N 1
ATOM 1621 C CA . THR A 1 197 ? -39.445 20.702 49.556 1.00 56.75 197 THR A CA 1
ATOM 1622 C C . THR A 1 197 ? -37.943 20.472 49.332 1.00 56.75 197 THR A C 1
ATOM 1624 O O . THR A 1 197 ? -37.211 21.397 48.993 1.00 56.75 197 THR A O 1
ATOM 1627 N N . GLU A 1 198 ? -37.462 19.231 49.467 1.00 58.94 198 GLU A N 1
ATOM 1628 C CA . GLU A 1 198 ? -36.061 18.886 49.167 1.00 58.94 198 GLU A CA 1
ATOM 1629 C C . GLU A 1 198 ? -35.734 18.978 47.664 1.00 58.94 198 GLU A C 1
ATOM 1631 O O . GLU A 1 198 ? -34.608 19.318 47.309 1.00 58.94 198 GLU A O 1
ATOM 1636 N N . ARG A 1 199 ? -36.711 18.745 46.773 1.00 58.66 199 ARG A N 1
ATOM 1637 C CA . ARG A 1 199 ? -36.513 18.853 45.316 1.00 58.66 199 ARG A CA 1
ATOM 1638 C C . ARG A 1 199 ? -36.526 20.293 44.809 1.00 58.66 199 ARG A C 1
ATOM 1640 O O . ARG A 1 199 ? -35.824 20.583 43.844 1.00 58.66 199 ARG A O 1
ATOM 1647 N N . GLU A 1 200 ? -37.291 21.178 45.441 1.00 56.94 200 GLU A N 1
ATOM 1648 C CA . GLU A 1 200 ? -37.323 22.602 45.076 1.00 56.94 200 GLU A CA 1
ATOM 1649 C C . GLU A 1 200 ? -36.007 23.298 45.458 1.00 56.94 200 GLU A C 1
ATOM 1651 O O . GLU A 1 200 ? -35.374 23.920 44.607 1.00 56.94 200 GLU A O 1
ATOM 1656 N N . ASN A 1 201 ? -35.484 23.042 46.664 1.00 57.88 201 ASN A N 1
ATOM 1657 C CA . ASN A 1 201 ? -34.196 23.597 47.107 1.00 57.88 201 ASN A CA 1
ATOM 1658 C C . ASN A 1 201 ? -32.987 23.128 46.270 1.00 57.88 201 ASN A C 1
ATOM 1660 O O . ASN A 1 201 ? -31.973 23.826 46.183 1.00 57.88 201 ASN A O 1
ATOM 1664 N N . GLU A 1 202 ? -33.056 21.939 45.666 1.00 58.78 202 GLU A N 1
ATOM 1665 C CA . GLU A 1 202 ? -31.972 21.411 44.830 1.00 58.78 202 GLU A CA 1
ATOM 1666 C C . GLU A 1 202 ? -31.994 21.981 43.401 1.00 58.78 202 GLU A C 1
ATOM 1668 O O . GLU A 1 202 ? -30.941 22.098 42.767 1.00 58.78 202 GLU A O 1
ATOM 1673 N N . ASN A 1 203 ? -33.163 22.407 42.913 1.00 57.28 203 ASN A N 1
ATOM 1674 C CA . ASN A 1 203 ? -33.290 23.113 41.638 1.00 57.28 203 ASN A CA 1
ATOM 1675 C C . ASN A 1 203 ? -32.802 24.567 41.734 1.00 57.28 203 ASN A C 1
ATOM 1677 O O . ASN A 1 203 ? -32.078 25.016 40.842 1.00 57.28 203 ASN A O 1
ATOM 1681 N N . ASP A 1 204 ? -33.085 25.259 42.839 1.00 58.38 204 ASP A N 1
ATOM 1682 C CA . ASP A 1 204 ? -32.633 26.643 43.044 1.00 58.38 204 ASP A CA 1
ATOM 1683 C C . ASP A 1 204 ? -31.101 26.744 43.140 1.00 58.38 204 ASP A C 1
ATOM 1685 O O . ASP A 1 204 ? -30.482 27.647 42.571 1.00 58.38 204 ASP A O 1
ATOM 1689 N N . ARG A 1 205 ? -30.439 25.750 43.751 1.00 58.97 205 ARG A N 1
ATOM 1690 C CA . ARG A 1 205 ? -28.964 25.679 43.778 1.00 58.97 205 ARG A CA 1
ATOM 1691 C C . ARG A 1 205 ? -28.337 25.488 42.394 1.00 58.97 205 ARG A C 1
ATOM 1693 O O . ARG A 1 205 ? -27.220 25.951 42.167 1.00 58.97 205 ARG A O 1
ATOM 1700 N N . ARG A 1 206 ? -29.028 24.825 41.460 1.00 59.06 206 ARG A N 1
ATOM 1701 C CA . ARG A 1 206 ? -28.517 24.599 40.096 1.00 59.06 206 ARG A CA 1
ATOM 1702 C C . ARG A 1 206 ? -28.663 25.833 39.207 1.00 59.06 206 ARG A C 1
ATOM 1704 O O . ARG A 1 206 ? -27.788 26.061 38.377 1.00 59.06 206 ARG A O 1
ATOM 1711 N N . GLN A 1 207 ? -29.695 26.654 39.407 1.00 58.56 207 GLN A N 1
ATOM 1712 C CA . GLN A 1 207 ? -29.849 27.910 38.662 1.00 58.56 207 GLN A CA 1
ATOM 1713 C C . GLN A 1 207 ? -28.810 28.968 39.064 1.00 58.56 207 GLN A C 1
ATOM 1715 O O . GLN A 1 207 ? -28.269 29.648 38.194 1.00 58.56 207 GLN A O 1
ATOM 1720 N N . ILE A 1 208 ? -28.443 29.046 40.348 1.00 57.91 208 ILE A N 1
ATOM 1721 C CA . ILE A 1 208 ? -27.409 29.984 40.821 1.00 57.91 208 ILE A CA 1
ATOM 1722 C C . ILE A 1 208 ? -26.016 29.591 40.294 1.00 57.91 208 ILE A C 1
ATOM 1724 O O . ILE A 1 208 ? -25.229 30.458 39.919 1.00 57.91 208 ILE A O 1
ATOM 1728 N N . SER A 1 209 ? -25.716 28.290 40.190 1.00 55.38 209 SER A N 1
ATOM 1729 C CA . SER A 1 209 ? -24.428 27.812 39.662 1.00 55.38 209 SER A CA 1
ATOM 1730 C C . SER A 1 209 ? -24.241 28.088 38.165 1.00 55.38 209 SER A C 1
ATOM 1732 O O . SER A 1 209 ? -23.110 28.301 37.740 1.00 55.38 209 SER A O 1
ATOM 1734 N N . GLY A 1 210 ? -25.317 28.094 37.369 1.00 56.47 210 GLY A N 1
ATOM 1735 C CA . GLY A 1 210 ? -25.238 28.391 35.933 1.00 56.47 210 GLY A CA 1
ATOM 1736 C C . GLY A 1 210 ? -24.958 29.867 35.639 1.00 56.47 210 GLY A C 1
ATOM 1737 O O . GLY A 1 210 ? -24.233 30.185 34.704 1.00 56.47 210 GLY A O 1
ATOM 1738 N N . HIS A 1 211 ? -25.459 30.779 36.477 1.00 51.44 211 HIS A N 1
ATOM 1739 C CA . HIS A 1 211 ? -25.291 32.220 36.260 1.00 51.44 211 HIS A CA 1
ATOM 1740 C C . HIS A 1 211 ? -23.876 32.730 36.591 1.00 51.44 211 HIS A C 1
ATOM 1742 O O . HIS A 1 211 ? -23.425 33.721 36.024 1.00 51.44 211 HIS A O 1
ATOM 1748 N N . VAL A 1 212 ? -23.139 32.041 37.471 1.00 55.50 212 VAL A N 1
ATOM 1749 C CA . VAL A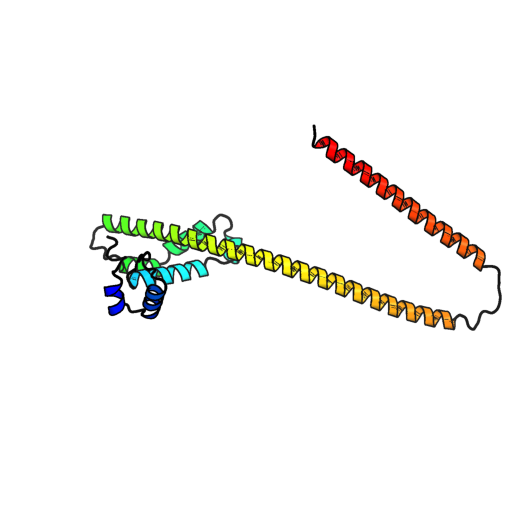 1 212 ? -21.757 32.414 37.834 1.00 55.50 212 VAL A CA 1
ATOM 1750 C C . VAL A 1 212 ? -20.742 31.992 36.760 1.00 55.50 21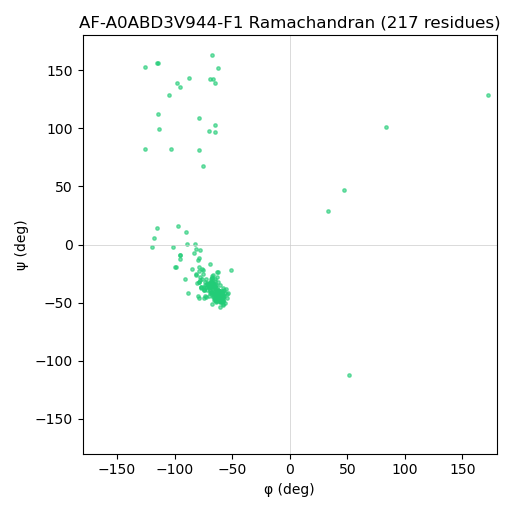2 VAL A C 1
ATOM 1752 O O . VAL A 1 212 ? -19.709 32.646 36.606 1.00 55.50 212 VAL A O 1
ATOM 1755 N N . GLU A 1 213 ? -21.021 30.937 35.985 1.00 53.75 213 GLU A N 1
ATOM 1756 C CA . GLU A 1 213 ? -20.138 30.507 34.889 1.00 53.75 213 GLU A CA 1
ATOM 1757 C C . GLU A 1 213 ? -20.264 31.372 33.628 1.00 53.75 213 GLU A C 1
ATOM 1759 O O . GLU A 1 213 ? -19.257 31.578 32.947 1.00 53.75 213 GLU A O 1
ATOM 1764 N N . ASP A 1 214 ? -21.441 31.942 33.349 1.00 51.28 214 ASP A N 1
ATOM 1765 C CA . ASP A 1 214 ? -21.625 32.827 32.190 1.00 51.28 214 ASP A CA 1
ATOM 1766 C C . ASP A 1 214 ? -20.973 34.207 32.391 1.00 51.28 214 ASP A C 1
ATOM 1768 O O . ASP A 1 214 ? -20.358 34.730 31.465 1.00 51.28 214 ASP A O 1
ATOM 1772 N N . VAL A 1 215 ? -20.970 34.758 33.613 1.00 54.91 215 VAL A N 1
ATOM 1773 C CA . VAL A 1 215 ? -20.314 36.053 33.906 1.00 54.91 215 VAL A CA 1
ATOM 1774 C C . VAL A 1 215 ? -18.782 35.973 33.787 1.00 54.91 215 VAL A C 1
ATOM 1776 O O . VAL A 1 215 ? -18.137 36.962 33.445 1.00 54.91 215 VAL A O 1
ATOM 1779 N N . ARG A 1 216 ? -18.178 34.794 33.994 1.00 52.81 216 ARG A N 1
ATOM 1780 C CA . ARG A 1 216 ? -16.726 34.578 33.823 1.00 52.81 216 ARG A CA 1
ATOM 1781 C C . ARG A 1 216 ? -16.276 34.415 32.369 1.00 52.81 216 ARG A C 1
ATOM 1783 O O . ARG A 1 216 ? -15.075 34.425 32.126 1.00 52.81 216 ARG A O 1
ATOM 1790 N N . ARG A 1 217 ? -17.195 34.237 31.414 1.00 52.53 217 ARG A N 1
ATOM 1791 C CA . ARG A 1 217 ? -16.860 34.103 29.982 1.00 52.53 217 ARG A CA 1
ATOM 1792 C C . ARG A 1 217 ? -16.950 35.414 29.202 1.00 52.53 217 ARG A C 1
ATOM 1794 O O . ARG A 1 217 ? -16.525 35.447 28.052 1.00 52.53 217 ARG A O 1
ATOM 1801 N N . THR A 1 218 ? -17.484 36.469 29.811 1.00 55.72 218 THR A N 1
ATOM 1802 C CA . THR A 1 218 ? -17.687 37.788 29.186 1.00 55.72 218 THR A CA 1
ATOM 1803 C C . THR A 1 218 ? -16.860 38.914 29.819 1.00 55.72 218 THR A C 1
ATOM 1805 O O . THR A 1 218 ? -17.142 40.079 29.546 1.00 55.72 218 THR A O 1
ATOM 1808 N N . ALA A 1 219 ? -15.857 38.589 30.641 1.00 45.81 219 ALA A N 1
ATOM 1809 C CA . ALA A 1 219 ? -14.890 39.540 31.199 1.00 45.81 219 ALA A CA 1
ATOM 1810 C C . ALA A 1 219 ? -13.480 39.259 30.670 1.00 45.81 219 ALA A C 1
ATOM 1812 O O . ALA A 1 219 ? -13.119 38.062 30.595 1.00 45.81 219 ALA A O 1
#

Sequence (219 aa):
MLDTLIQHESDLIETSEDKVSMTEIQRKQNVRSGLCCVSDKAFHFFQELDKVIRKLETVENVNLYGKSFYDFITSRILLNEALNQQWSQIFTTEDNEYFAVHVHKLKEEIVSKYLLMSSAQFRREFKQKVKARKEEAHRKQIQMRRDSKVKSVSEAQVSSSSKQSQLMKDRSDYSSTSEQQESLHKLVKRKAVKKITERENENDRRQISGHVEDVRRTA

Radius of gyration: 37.94 Å; Cα contacts (8 Å, |Δi|>4): 72; chains: 1; bounding box: 90×55×94 Å